Protein AF-A0A961UQV4-F1 (afdb_monomer)

Nearest PDB structures (foldseek):
  4ev1-assembly1_A  TM=2.836E-01  e=3.917E-05  Anabaena sp.

Solvent-accessible surface area (backbone atoms only — not comparable to full-atom values): 14596 Å² total; per-residue (Å²): 139,86,83,89,80,89,85,89,78,90,79,90,80,82,88,76,85,74,82,81,76,78,80,80,81,77,76,78,75,84,61,76,69,64,55,56,56,56,51,48,38,43,54,40,21,55,75,70,45,26,38,33,33,42,63,48,71,72,80,22,43,43,76,39,93,88,41,85,96,30,43,24,41,43,34,18,53,43,70,72,60,41,41,58,47,23,34,72,76,73,74,40,71,53,65,34,82,39,47,40,44,53,44,45,37,46,47,30,55,48,32,45,75,70,58,32,28,37,21,55,63,75,59,97,80,58,94,72,44,79,34,56,26,68,60,52,43,52,49,40,41,64,58,21,41,57,57,42,52,48,50,19,58,75,68,45,29,36,26,32,42,52,39,96,94,47,74,35,65,39,86,42,78,54,97,88,44,78,39,44,29,36,53,48,26,70,44,65,71,58,38,53,62,53,36,54,75,78,49,63,92,54,52,79,42,76,40,46,41,69,52,38,60,72,47,52,32,54,57,31,40,79,70,67,23,32,37,32,35,56,45,39,67,73,51,52,74,47,81,40,52,22,60,57,52,49,55,53,54,54,55,52,63,78,72,108

Radius of gyration: 28.11 Å; Cα contacts (8 Å, |Δi|>4): 398; chains: 1; bounding box: 69×38×114 Å

Secondary structure (DSSP, 8-state):
----------------PPPPPP----PPPPPHHHHHHHHHHHHHHHHHTEEEEESSTTTTEEE-SSSTT-EEEEEBS-HHHHHHHHHHHHSS--EEEEEHHHIIIIIHHHHHHTT-EEEES--SS-S--EE-HHHHHHHHHHHHHHHHHHHHHHHTEEEEEB-SSSBPEEEEEETTEEEEEEE-BSSHHHHHHHHHHHSTTPPEEEEEHHHIIIIIHHHHHHTTPEEEE-SSTTS--EEEEHHHHHHHHHHHHTT-

pLDDT: mean 81.88, std 20.31, range [26.98, 97.44]

Mean predicted aligned error: 10.72 Å

Sequence (256 aa):
MYRAKLQASDSSCSSRSKPKRAAEVNFPSPRIPELGQRDRFVKRAVKEGRVFTLADEQSACVPSQKSAGRTVQLFWSCPKEAKRWAKALTGEDGLQEISLLEFAGDILPGLRSGKGLAGTDWVSDPIEPEVEPADLLLRLKLEAVSVFLALVTERGEVFTAEGEEGPQLLPLVRRGVERLALYIFPVRSEAERLVKRVTPGKRIVADPIADFRSSTLPWLAERRHLVVLEPIPGAGVVELEAADVAARLARLEYAA

Foldseek 3Di:
DDDDDDDDDDDDDDDDDDDDDDPPPPDDDDDDVLVVQLLVQLLLCLVVQKKKAAPDQVLQWDADPVDHPAIEGEIESDLVLLQVVNCVRPVDSGMDIDGNLCCLQPVLVVCLVVVYFYHYSDDPPPPDDGHRSVVSSVSSQVSLLLVQLLLLVVVQKKKAWDDPVGGDWDWDADPNDTATETEIGSDPVLNVVVCCVRPNPTDMDIDGVVCCLPPVLVVCQVRQYWYWYRSRPNNHIDIHRSVVSNVSNVVSVVVD

Structure (mmCIF, N/CA/C/O backbone):
data_AF-A0A961UQV4-F1
#
_entry.id   AF-A0A961UQV4-F1
#
loop_
_atom_site.group_PDB
_atom_site.id
_atom_site.type_symbol
_atom_site.label_atom_id
_atom_site.label_alt_id
_atom_site.label_comp_id
_atom_site.label_asym_id
_atom_site.label_entity_id
_atom_site.label_seq_id
_atom_site.pdbx_PDB_ins_code
_atom_site.Cartn_x
_atom_site.Cartn_y
_atom_site.Cartn_z
_atom_site.occupancy
_atom_site.B_iso_or_equiv
_atom_site.auth_seq_id
_atom_site.auth_comp_id
_atom_site.auth_asym_id
_atom_site.auth_atom_id
_atom_site.pdbx_PDB_model_num
ATOM 1 N N . MET A 1 1 ? -39.042 16.166 -91.165 1.00 33.88 1 MET A N 1
ATOM 2 C CA . MET A 1 1 ? -39.148 14.689 -91.254 1.00 33.88 1 MET A CA 1
ATOM 3 C C . MET A 1 1 ? -38.284 14.138 -90.126 1.00 33.88 1 MET A C 1
ATOM 5 O O . MET A 1 1 ? -37.145 14.555 -90.076 1.00 33.88 1 MET A O 1
ATOM 9 N N . TYR A 1 2 ? -38.684 13.350 -89.132 1.00 29.86 2 TYR A N 1
ATOM 10 C CA . TYR A 1 2 ? -39.829 12.478 -88.876 1.00 29.86 2 TYR A CA 1
ATOM 11 C C . TYR A 1 2 ? -40.097 12.474 -87.350 1.00 29.86 2 TYR A C 1
ATOM 13 O O . TYR A 1 2 ? -39.263 12.908 -86.561 1.00 29.86 2 TYR A O 1
ATOM 21 N N . ARG A 1 3 ? -41.283 12.008 -86.957 1.00 26.98 3 ARG A N 1
ATOM 22 C CA . ARG A 1 3 ? -41.873 12.008 -85.607 1.00 26.98 3 ARG A CA 1
ATOM 23 C C . ARG A 1 3 ? -41.804 10.591 -84.995 1.00 26.98 3 ARG A C 1
ATOM 25 O O . ARG A 1 3 ? -41.844 9.640 -85.766 1.00 26.98 3 ARG A O 1
ATOM 32 N N . ALA A 1 4 ? -41.922 10.510 -83.656 1.00 31.38 4 ALA A N 1
ATOM 33 C CA . ALA A 1 4 ? -42.400 9.369 -82.828 1.00 31.38 4 ALA A CA 1
ATOM 34 C C . ALA A 1 4 ? -41.410 8.196 -82.575 1.00 31.38 4 ALA A C 1
ATOM 36 O O . ALA A 1 4 ? -40.614 7.891 -83.444 1.00 31.38 4 ALA A O 1
ATOM 37 N N . LYS A 1 5 ? -41.401 7.455 -81.449 1.00 32.72 5 LYS A N 1
ATOM 38 C CA . LYS A 1 5 ? -42.224 7.380 -80.216 1.00 32.72 5 LYS A CA 1
ATOM 39 C C . LYS A 1 5 ? -41.486 6.508 -79.162 1.00 32.72 5 LYS A C 1
ATOM 41 O O . LYS A 1 5 ? -40.834 5.543 -79.530 1.00 32.72 5 LYS A O 1
ATOM 46 N N . LEU A 1 6 ? -41.670 6.866 -77.886 1.00 29.78 6 LEU A N 1
ATOM 47 C CA . LEU A 1 6 ? -41.715 6.077 -76.632 1.00 29.78 6 LEU A CA 1
ATOM 48 C C . LEU A 1 6 ? -41.413 4.560 -76.637 1.00 29.78 6 LEU A C 1
ATOM 50 O O . LEU A 1 6 ? -42.137 3.805 -77.277 1.00 29.78 6 LEU A O 1
ATOM 54 N N . GLN A 1 7 ? -40.576 4.123 -75.682 1.00 31.97 7 GLN A N 1
ATOM 55 C CA . GLN A 1 7 ? -40.981 3.138 -74.663 1.00 31.97 7 GLN A CA 1
ATOM 56 C C . GLN A 1 7 ? -40.082 3.190 -73.415 1.00 31.97 7 GLN A C 1
ATOM 58 O O . GLN A 1 7 ? -38.878 3.408 -73.502 1.00 31.97 7 GLN A O 1
ATOM 63 N N . ALA A 1 8 ? -40.724 3.046 -72.257 1.00 29.27 8 ALA A N 1
ATOM 64 C CA . ALA A 1 8 ? -40.147 3.068 -70.923 1.00 29.27 8 ALA A CA 1
ATOM 65 C C . ALA A 1 8 ? -39.632 1.684 -70.508 1.00 29.27 8 ALA A C 1
ATOM 67 O O . ALA A 1 8 ? -40.231 0.671 -70.863 1.00 29.27 8 ALA A O 1
ATOM 68 N N . SER A 1 9 ? -38.606 1.664 -69.662 1.00 32.19 9 SER A N 1
ATOM 69 C CA . SER A 1 9 ? -38.401 0.594 -68.686 1.00 32.19 9 SER A CA 1
ATOM 70 C C . SER A 1 9 ? -37.552 1.123 -67.536 1.00 32.19 9 SER A C 1
ATOM 72 O O . SER A 1 9 ? -36.420 1.566 -67.732 1.00 32.19 9 SER A O 1
ATOM 74 N N . ASP A 1 10 ? -38.155 1.091 -66.354 1.00 28.50 10 ASP A N 1
ATOM 75 C CA . ASP A 1 10 ? -37.576 1.407 -65.059 1.00 28.50 10 ASP A CA 1
ATOM 76 C C . ASP A 1 10 ? -36.271 0.655 -64.793 1.00 28.50 10 ASP A C 1
ATOM 78 O O . ASP A 1 10 ? -36.167 -0.545 -65.040 1.00 28.50 10 ASP A O 1
ATOM 82 N N . SER A 1 11 ? -35.308 1.340 -64.179 1.00 33.09 11 SER A N 1
ATOM 83 C CA . SER A 1 11 ? -34.409 0.737 -63.193 1.00 33.09 11 SER A CA 1
ATOM 84 C C . SER A 1 11 ? -33.788 1.836 -62.342 1.00 33.09 11 SER A C 1
ATOM 86 O O . SER A 1 11 ? -32.858 2.541 -62.726 1.00 33.09 11 SER A O 1
ATOM 88 N N . SER A 1 12 ? -34.373 1.993 -61.160 1.00 31.98 12 SER A N 1
ATOM 89 C CA . SER A 1 12 ? -33.895 2.823 -60.068 1.00 31.98 12 SER A CA 1
ATOM 90 C C . SER A 1 12 ? -32.494 2.411 -59.614 1.00 31.98 12 SER A C 1
ATOM 92 O O . SER A 1 12 ? -32.279 1.251 -59.269 1.00 31.98 12 SER A O 1
ATOM 94 N N . CYS A 1 13 ? -31.581 3.370 -59.467 1.00 28.08 13 CYS A N 1
ATOM 95 C CA . CYS A 1 13 ? -30.476 3.238 -58.520 1.00 28.08 13 CYS A CA 1
ATOM 96 C C . CYS A 1 13 ? -30.115 4.619 -57.957 1.00 28.08 13 CYS A C 1
ATOM 98 O O . CYS A 1 13 ? -29.219 5.314 -58.425 1.00 28.08 13 CYS A O 1
ATOM 100 N N . SER A 1 14 ? -30.898 5.042 -56.961 1.00 34.03 14 SER A N 1
ATOM 101 C CA . SER A 1 14 ? -30.605 6.203 -56.122 1.00 34.03 14 SER A CA 1
ATOM 102 C C . SER A 1 14 ? -29.459 5.844 -55.176 1.00 34.03 14 SER A C 1
ATOM 104 O O . SER A 1 14 ? -29.608 5.015 -54.276 1.00 34.03 14 SER A O 1
ATOM 106 N N . SER A 1 15 ? -28.301 6.465 -55.384 1.00 34.06 15 SER A N 1
ATOM 107 C CA . SER A 1 15 ? -27.135 6.375 -54.510 1.00 34.06 15 SER A CA 1
ATOM 108 C C . SER A 1 15 ? -27.399 7.111 -53.190 1.00 34.06 15 SER A C 1
ATOM 110 O O . SER A 1 15 ? -27.089 8.294 -53.048 1.00 34.06 15 SER A O 1
ATOM 112 N N . ARG A 1 16 ? -27.971 6.413 -52.202 1.00 36.38 16 ARG A N 1
ATOM 113 C CA . ARG A 1 16 ? -27.929 6.834 -50.794 1.00 36.38 16 ARG A CA 1
ATOM 114 C C . ARG A 1 16 ? -26.650 6.307 -50.150 1.00 36.38 16 ARG A C 1
ATOM 116 O O . ARG A 1 16 ? -26.491 5.105 -49.942 1.00 36.38 16 ARG A O 1
ATOM 123 N N . SER A 1 17 ? -25.750 7.225 -49.823 1.00 36.28 17 SER A N 1
ATOM 124 C CA . SER A 1 17 ? -24.590 6.996 -48.968 1.00 36.28 17 SER A CA 1
ATOM 125 C C . SER A 1 17 ? -25.042 6.498 -47.589 1.00 36.28 17 SER A C 1
ATOM 127 O O . SER A 1 17 ? -25.758 7.182 -46.860 1.00 36.28 17 SER A O 1
ATOM 129 N N . LYS A 1 18 ? -24.633 5.280 -47.219 1.00 36.94 18 LYS A N 1
ATOM 130 C CA . LYS A 1 18 ? -24.743 4.787 -45.840 1.00 36.94 18 LYS A CA 1
ATOM 131 C C . LYS A 1 18 ? -23.556 5.319 -45.024 1.00 36.94 18 LYS A C 1
ATOM 133 O O . LYS A 1 18 ? -22.429 5.269 -45.523 1.00 36.94 18 LYS A O 1
ATOM 138 N N . PRO A 1 19 ? -23.759 5.785 -43.781 1.00 36.16 19 PRO A N 1
ATOM 139 C CA . PRO A 1 19 ? -22.653 6.137 -42.902 1.00 36.16 19 PRO A CA 1
ATOM 140 C C . PRO A 1 19 ? -21.868 4.870 -42.537 1.00 36.16 19 PRO A C 1
ATOM 142 O O . PRO A 1 19 ? -22.450 3.845 -42.173 1.00 36.16 19 PRO A O 1
ATOM 145 N N . LYS A 1 20 ? -20.536 4.932 -42.669 1.00 36.91 20 LYS A N 1
ATOM 146 C CA . LYS A 1 20 ? -19.613 3.875 -42.235 1.00 36.91 20 LYS A CA 1
ATOM 147 C C . LYS A 1 20 ? -19.830 3.626 -40.739 1.00 36.91 20 LYS A C 1
ATOM 149 O O . LYS A 1 20 ? -19.591 4.521 -39.933 1.00 36.91 20 LYS A O 1
ATOM 154 N N . ARG A 1 21 ? -20.282 2.419 -40.376 1.00 33.44 21 ARG A N 1
ATOM 155 C CA . ARG A 1 21 ? -20.231 1.924 -38.992 1.00 33.44 21 ARG A CA 1
ATOM 156 C C . ARG A 1 21 ? -18.788 2.058 -38.509 1.00 33.44 21 ARG A C 1
ATOM 158 O O . ARG A 1 21 ? -17.884 1.537 -39.161 1.00 33.44 21 ARG A O 1
ATOM 165 N N . ALA A 1 22 ? -18.594 2.774 -37.404 1.00 35.72 22 ALA A N 1
ATOM 166 C CA . ALA A 1 22 ? -17.344 2.748 -36.666 1.00 35.72 22 ALA A CA 1
ATOM 167 C C . ALA A 1 22 ? -17.015 1.282 -36.364 1.00 35.72 22 ALA A C 1
ATOM 169 O O . ALA A 1 22 ? -17.881 0.543 -35.893 1.00 35.72 22 ALA A O 1
ATOM 170 N N . ALA A 1 23 ? -15.80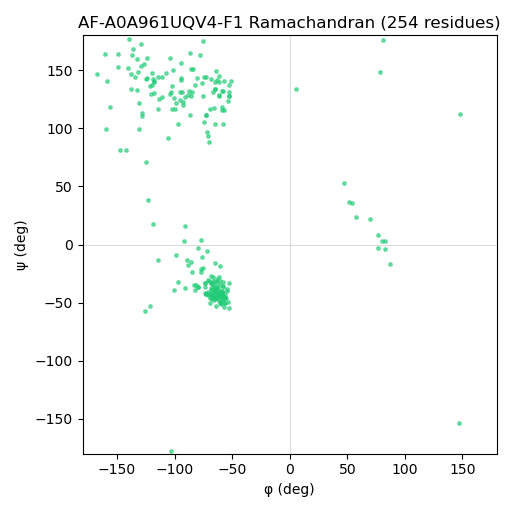4 0.857 -36.719 1.00 35.41 23 ALA A N 1
ATOM 171 C CA . ALA A 1 23 ? -15.314 -0.456 -36.352 1.00 35.41 23 ALA A CA 1
ATOM 172 C C . ALA A 1 23 ? -15.331 -0.538 -34.823 1.00 35.41 23 ALA A C 1
ATOM 174 O O . ALA A 1 23 ? -14.658 0.238 -34.146 1.00 35.41 23 ALA A O 1
ATOM 175 N N . GLU A 1 24 ? -16.161 -1.433 -34.301 1.00 32.66 24 GLU A N 1
ATOM 176 C CA . GLU A 1 24 ? -16.155 -1.841 -32.906 1.00 32.66 24 GLU A CA 1
ATOM 177 C C . GLU A 1 24 ? -14.754 -2.391 -32.622 1.00 32.66 24 GLU A C 1
ATOM 179 O O . GLU A 1 24 ? -14.379 -3.468 -33.090 1.00 32.66 24 GLU A O 1
ATOM 184 N N . VAL A 1 25 ? -13.931 -1.591 -31.942 1.00 35.50 25 VAL A N 1
ATOM 185 C CA . VAL A 1 25 ? -12.611 -2.014 -31.481 1.00 35.50 25 VAL A CA 1
ATOM 186 C C . VAL A 1 25 ? -12.862 -3.007 -30.356 1.00 35.50 25 VAL A C 1
ATOM 188 O O . VAL A 1 25 ? -13.103 -2.637 -29.210 1.00 35.50 25 VAL A O 1
ATOM 191 N N . ASN A 1 26 ? -12.896 -4.282 -30.722 1.00 31.69 26 ASN A N 1
ATOM 192 C CA . ASN A 1 26 ? -13.023 -5.382 -29.787 1.00 31.69 26 ASN A CA 1
ATOM 193 C C . ASN A 1 26 ? -11.695 -5.502 -29.029 1.00 31.69 26 ASN A C 1
ATOM 195 O O . ASN A 1 26 ? -10.729 -6.061 -29.548 1.00 31.69 26 ASN A O 1
ATOM 199 N N . PHE A 1 27 ? -11.615 -4.912 -27.836 1.00 39.97 27 PHE A N 1
ATOM 200 C CA . PHE A 1 27 ? -10.476 -5.116 -26.947 1.00 39.97 27 PHE A CA 1
ATOM 201 C C . PHE A 1 27 ? -10.528 -6.563 -26.440 1.00 39.97 27 PHE A C 1
ATOM 203 O O . PHE A 1 27 ? -11.492 -6.919 -25.756 1.00 39.97 27 PHE A O 1
ATOM 210 N N . PRO A 1 28 ? -9.541 -7.421 -26.756 1.00 42.44 28 PRO A N 1
ATOM 211 C CA . PRO A 1 28 ? -9.531 -8.770 -26.219 1.00 42.44 28 PRO A CA 1
ATOM 212 C C . PRO A 1 28 ? -9.435 -8.693 -24.693 1.00 42.44 28 PRO A C 1
ATOM 214 O O . PRO A 1 28 ? -8.568 -8.014 -24.141 1.00 42.44 28 PRO A O 1
ATOM 217 N N . SER A 1 29 ? -10.347 -9.378 -24.002 1.00 39.66 29 SER A N 1
ATOM 218 C CA . SER A 1 29 ? -10.261 -9.541 -22.552 1.00 39.66 29 SER A CA 1
ATOM 219 C C . SER A 1 29 ? -8.922 -10.201 -22.179 1.00 39.66 29 SER A C 1
ATOM 221 O O . SER A 1 29 ? -8.495 -11.116 -22.892 1.00 39.66 29 SER A O 1
ATOM 223 N N . PRO A 1 30 ? -8.258 -9.775 -21.086 1.00 42.22 30 PRO A N 1
ATOM 224 C CA . PRO A 1 30 ? -6.968 -10.334 -20.689 1.00 42.22 30 PRO A CA 1
ATOM 225 C C . PRO A 1 30 ? -7.082 -11.846 -20.472 1.00 42.22 30 PRO A C 1
ATOM 227 O O . PRO A 1 30 ? -8.012 -12.303 -19.801 1.00 42.22 30 PRO A O 1
ATOM 230 N N . ARG A 1 31 ? -6.154 -12.625 -21.037 1.00 42.78 31 ARG A N 1
ATOM 231 C CA . ARG A 1 31 ? -6.084 -14.068 -20.789 1.00 42.78 31 ARG A CA 1
ATOM 232 C C . ARG A 1 31 ? -5.425 -14.314 -19.413 1.00 42.78 31 ARG A C 1
ATOM 234 O O . ARG A 1 31 ? -4.897 -13.418 -18.757 1.00 42.78 31 ARG A O 1
ATOM 241 N N . ILE A 1 32 ? -5.609 -15.520 -18.890 1.00 46.62 32 ILE A N 1
ATOM 242 C CA . ILE A 1 32 ? -5.342 -15.905 -17.493 1.00 46.62 32 ILE A CA 1
ATOM 243 C C . ILE A 1 32 ? -3.832 -15.914 -17.108 1.00 46.62 32 ILE A C 1
ATOM 245 O O . ILE A 1 32 ? -3.524 -15.578 -15.960 1.00 46.62 32 ILE A O 1
ATOM 249 N N . PRO A 1 33 ? -2.867 -16.238 -17.998 1.00 48.78 33 PRO A N 1
ATOM 250 C CA . PRO A 1 33 ? -1.426 -16.167 -17.690 1.00 48.78 33 PRO A CA 1
ATOM 251 C C . PRO A 1 33 ? -0.883 -14.758 -17.374 1.00 48.78 33 PRO A C 1
ATOM 253 O O . PRO A 1 33 ? 0.009 -14.605 -16.535 1.00 48.78 33 PRO A O 1
ATOM 256 N N . GLU A 1 34 ? -1.438 -13.727 -18.007 1.00 49.19 34 GLU A N 1
ATOM 257 C CA . GLU A 1 34 ? -1.006 -12.326 -17.948 1.00 49.19 34 GLU A CA 1
ATOM 258 C C . GLU A 1 34 ? -1.306 -11.682 -16.581 1.00 49.19 34 GLU A C 1
ATOM 260 O O . GLU A 1 34 ? -0.555 -10.832 -16.092 1.00 49.19 34 GLU A O 1
ATOM 265 N N . LEU A 1 35 ? -2.374 -12.135 -15.913 1.00 49.78 35 LEU A N 1
ATOM 266 C CA . LEU A 1 35 ? -2.678 -11.783 -14.521 1.00 49.78 35 LEU A CA 1
ATOM 267 C C . LEU A 1 35 ? -1.657 -12.406 -13.553 1.00 49.78 35 LEU A C 1
ATOM 269 O O . LEU A 1 35 ? -1.209 -11.749 -12.615 1.00 49.78 35 LEU A O 1
ATOM 273 N N . GLY A 1 36 ? -1.204 -13.633 -13.835 1.00 56.06 36 GLY A N 1
ATOM 274 C CA . GLY A 1 36 ? -0.253 -14.362 -12.995 1.00 56.06 36 GLY A CA 1
ATOM 275 C C . GLY A 1 36 ? 1.147 -13.741 -12.935 1.00 56.06 36 GLY A C 1
ATOM 276 O O . GLY A 1 36 ? 1.779 -13.775 -11.881 1.00 56.06 36 GLY A O 1
ATOM 277 N N . GLN A 1 37 ? 1.654 -13.142 -14.021 1.00 59.16 37 GLN A N 1
ATOM 278 C CA . GLN A 1 37 ? 2.960 -12.459 -14.001 1.00 59.16 37 GLN A CA 1
ATOM 279 C C . GLN A 1 37 ? 2.905 -11.121 -13.255 1.00 59.16 37 GLN A C 1
ATOM 281 O O . GLN A 1 37 ? 3.787 -10.838 -12.446 1.00 59.16 37 GLN A O 1
ATOM 286 N N . ARG A 1 38 ? 1.844 -10.333 -13.466 1.00 64.62 38 ARG A N 1
ATOM 287 C CA . ARG A 1 38 ? 1.665 -9.023 -12.819 1.00 64.62 38 ARG A CA 1
ATOM 288 C C . ARG A 1 38 ? 1.456 -9.152 -11.310 1.00 64.62 38 ARG A C 1
ATOM 290 O O . ARG A 1 38 ? 2.022 -8.369 -10.549 1.00 64.62 38 ARG A O 1
ATOM 297 N N . ASP A 1 39 ? 0.723 -10.174 -10.873 1.00 79.38 39 ASP A N 1
ATOM 298 C CA . ASP A 1 39 ? 0.550 -10.465 -9.448 1.00 79.38 39 ASP A CA 1
ATOM 299 C C . ASP A 1 39 ? 1.864 -10.902 -8.785 1.00 79.38 39 ASP A C 1
ATOM 301 O O . ASP A 1 39 ? 2.104 -10.574 -7.623 1.00 79.38 39 ASP A O 1
ATOM 305 N N . ARG A 1 40 ? 2.753 -11.602 -9.508 1.00 87.06 40 ARG A N 1
ATOM 306 C CA . ARG A 1 40 ? 4.069 -12.000 -8.976 1.00 87.06 40 ARG A CA 1
ATOM 307 C C . ARG A 1 40 ? 4.966 -10.801 -8.701 1.00 87.06 40 ARG A C 1
ATOM 309 O O . ARG A 1 40 ? 5.556 -10.761 -7.621 1.00 87.06 40 ARG A O 1
ATOM 316 N N . PHE A 1 41 ? 5.037 -9.846 -9.631 1.00 91.69 41 PHE A N 1
ATOM 317 C CA . PHE A 1 41 ? 5.829 -8.631 -9.443 1.00 91.69 41 PHE A CA 1
ATOM 318 C C . PHE A 1 41 ? 5.386 -7.893 -8.177 1.00 91.69 41 PHE A C 1
ATOM 320 O O . PHE A 1 41 ? 6.200 -7.652 -7.292 1.00 91.69 41 PHE A O 1
ATOM 327 N N . VAL A 1 42 ? 4.083 -7.603 -8.060 1.00 93.88 42 VAL A N 1
ATOM 328 C CA . VAL A 1 42 ? 3.507 -6.857 -6.928 1.00 93.88 42 VAL A CA 1
ATOM 329 C C . VAL A 1 42 ? 3.756 -7.578 -5.604 1.00 93.88 42 VAL A C 1
ATOM 331 O O . VAL A 1 42 ? 4.308 -6.982 -4.681 1.00 93.88 42 VAL A O 1
ATOM 334 N N . LYS A 1 43 ? 3.426 -8.874 -5.524 1.00 93.50 43 LYS A N 1
ATOM 335 C CA . LYS A 1 43 ? 3.619 -9.676 -4.306 1.00 93.50 43 LYS A CA 1
ATOM 336 C C . LYS A 1 43 ? 5.075 -9.720 -3.870 1.00 93.50 43 LYS A C 1
ATOM 338 O O . LYS A 1 43 ? 5.367 -9.586 -2.685 1.00 93.50 43 LYS A O 1
ATOM 343 N N . ARG A 1 44 ? 6.000 -9.915 -4.814 1.00 94.56 44 ARG A N 1
ATOM 344 C CA . ARG A 1 44 ? 7.428 -9.996 -4.498 1.00 94.56 44 ARG A CA 1
ATOM 345 C C . ARG A 1 44 ? 8.002 -8.629 -4.135 1.00 94.56 44 ARG A C 1
ATOM 347 O O . ARG A 1 44 ? 8.713 -8.557 -3.143 1.00 94.56 44 ARG A O 1
ATOM 354 N N . ALA A 1 45 ? 7.654 -7.569 -4.863 1.00 96.19 45 ALA A N 1
ATOM 355 C CA . ALA A 1 45 ? 8.093 -6.208 -4.556 1.00 96.19 45 ALA A CA 1
ATOM 356 C C . ALA A 1 45 ? 7.652 -5.773 -3.151 1.00 96.19 45 ALA A C 1
ATOM 358 O O . ALA A 1 45 ? 8.448 -5.216 -2.400 1.00 96.19 45 ALA A O 1
ATOM 359 N N . VAL A 1 46 ? 6.409 -6.090 -2.769 1.00 96.75 46 VAL A N 1
ATOM 360 C CA . VAL A 1 46 ? 5.884 -5.828 -1.422 1.00 96.75 46 VAL A CA 1
ATOM 361 C C . VAL A 1 46 ? 6.572 -6.693 -0.369 1.00 96.75 46 VAL A C 1
ATOM 363 O O . VAL A 1 46 ? 7.007 -6.169 0.651 1.00 96.75 46 VAL A O 1
ATOM 366 N N . LYS A 1 47 ? 6.714 -8.000 -0.615 1.00 94.56 47 LYS A N 1
ATOM 367 C CA . LYS A 1 47 ? 7.352 -8.927 0.330 1.00 94.56 47 LYS A CA 1
ATOM 368 C C . LYS A 1 47 ? 8.824 -8.592 0.593 1.00 94.56 47 LYS A C 1
ATOM 370 O O . LYS A 1 47 ? 9.277 -8.706 1.724 1.00 94.56 47 LYS A O 1
ATOM 375 N N . GLU A 1 48 ? 9.571 -8.244 -0.450 1.00 95.00 48 GLU A N 1
ATOM 376 C CA . GLU A 1 48 ? 11.010 -7.957 -0.378 1.00 95.00 48 GLU A CA 1
ATOM 377 C C . GLU A 1 48 ? 11.301 -6.479 -0.073 1.00 95.00 48 GLU A C 1
ATOM 379 O O . GLU A 1 48 ? 12.438 -6.135 0.232 1.00 95.00 48 GLU A O 1
ATOM 384 N N . GLY A 1 49 ? 10.302 -5.597 -0.182 1.00 96.00 49 GLY A N 1
ATOM 385 C CA . GLY A 1 49 ? 10.449 -4.163 0.070 1.00 96.00 49 GLY A CA 1
ATOM 386 C C . GLY A 1 49 ? 11.289 -3.413 -0.971 1.00 96.00 49 GLY A C 1
ATOM 387 O O . GLY A 1 49 ? 11.805 -2.338 -0.663 1.00 96.00 49 GLY A O 1
ATOM 388 N N . ARG A 1 50 ? 11.440 -3.949 -2.191 1.00 97.06 50 ARG A N 1
ATOM 389 C CA . ARG A 1 50 ? 12.320 -3.392 -3.237 1.00 97.06 50 ARG A CA 1
ATOM 390 C C . ARG A 1 50 ? 11.989 -3.871 -4.648 1.00 97.06 50 ARG A C 1
ATOM 392 O O . ARG A 1 50 ? 11.336 -4.899 -4.833 1.00 97.06 50 ARG A O 1
ATOM 399 N N . VAL A 1 51 ? 12.524 -3.155 -5.632 1.00 96.62 51 VAL A N 1
ATOM 400 C CA . VAL A 1 51 ? 12.558 -3.525 -7.055 1.00 96.62 51 VAL A CA 1
ATOM 401 C C . VAL A 1 51 ? 13.942 -3.231 -7.642 1.00 96.62 51 VAL A C 1
ATOM 403 O O . VAL A 1 51 ? 14.758 -2.555 -7.021 1.00 96.62 51 VAL A O 1
ATOM 406 N N . PHE A 1 52 ? 14.211 -3.734 -8.843 1.00 95.25 52 PHE A N 1
ATOM 407 C CA . PHE A 1 52 ? 15.462 -3.514 -9.566 1.00 95.25 52 PHE A CA 1
ATOM 408 C C . PHE A 1 52 ? 15.195 -2.808 -10.892 1.00 95.25 52 PHE A C 1
ATOM 410 O O . PHE A 1 52 ? 14.226 -3.135 -11.575 1.00 95.25 52 PHE A O 1
ATOM 417 N N . THR A 1 53 ? 16.081 -1.896 -11.275 1.00 93.94 53 THR A N 1
ATOM 418 C CA . THR A 1 53 ? 16.147 -1.277 -12.607 1.00 93.94 53 THR A CA 1
ATOM 419 C C . THR A 1 53 ? 17.577 -1.369 -13.143 1.00 93.94 53 THR A C 1
ATOM 421 O O . THR A 1 53 ? 18.495 -1.788 -12.432 1.00 93.94 53 THR A O 1
ATOM 424 N N . LEU A 1 54 ? 17.778 -0.987 -14.401 1.00 88.94 54 LEU A N 1
ATOM 425 C CA . LEU A 1 54 ? 19.113 -0.771 -14.955 1.00 88.94 54 LEU A CA 1
ATOM 426 C C . LEU A 1 54 ? 19.696 0.539 -14.419 1.00 88.94 54 LEU A C 1
ATOM 428 O O . LEU A 1 54 ? 18.957 1.501 -14.224 1.00 88.94 54 LEU A O 1
ATOM 432 N N . ALA A 1 55 ? 21.008 0.558 -14.176 1.00 83.62 55 ALA A N 1
ATOM 433 C CA . ALA A 1 55 ? 21.694 1.715 -13.592 1.00 83.62 55 ALA A CA 1
ATOM 434 C C . ALA A 1 55 ? 21.751 2.939 -14.528 1.00 83.62 55 ALA A C 1
ATOM 436 O O . ALA A 1 55 ? 21.831 4.068 -14.055 1.00 83.62 55 ALA A O 1
ATOM 437 N N . ASP A 1 56 ? 21.714 2.718 -15.843 1.00 81.25 56 ASP A N 1
ATOM 438 C CA . ASP A 1 56 ? 21.590 3.784 -16.837 1.00 81.25 56 ASP A CA 1
ATOM 439 C C . ASP A 1 56 ? 20.113 4.009 -17.195 1.00 81.25 56 ASP A C 1
ATOM 441 O O . ASP A 1 56 ? 19.438 3.105 -17.696 1.00 81.25 56 ASP A O 1
ATOM 445 N N . GLU A 1 57 ? 19.622 5.228 -16.966 1.00 72.50 57 GLU A N 1
ATOM 446 C CA . GLU A 1 57 ? 18.232 5.619 -17.215 1.00 72.50 57 GLU A CA 1
ATOM 447 C C . GLU A 1 57 ? 17.827 5.483 -18.689 1.00 72.50 57 GLU A C 1
ATOM 449 O O . GLU A 1 57 ? 16.680 5.127 -18.977 1.00 72.50 57 GLU A O 1
ATOM 454 N N . GLN A 1 58 ? 18.748 5.736 -19.630 1.00 72.75 58 GLN A N 1
ATOM 455 C CA . GLN A 1 58 ? 18.451 5.609 -21.062 1.00 72.75 58 GLN A CA 1
ATOM 456 C C . GLN A 1 58 ? 18.239 4.146 -21.441 1.00 72.75 58 GLN A C 1
ATOM 458 O O . GLN A 1 58 ? 17.256 3.807 -22.099 1.00 72.75 58 GLN A O 1
ATOM 463 N N . SER A 1 59 ? 19.124 3.276 -20.959 1.00 72.00 59 SER A N 1
ATOM 464 C CA . SER A 1 59 ? 19.023 1.830 -21.135 1.00 72.00 59 SER A CA 1
ATOM 465 C C . SER A 1 59 ? 17.833 1.212 -20.399 1.00 72.00 59 SER A C 1
ATOM 467 O O . SER A 1 59 ? 17.299 0.191 -20.833 1.00 72.00 59 SER A O 1
ATOM 469 N N . ALA A 1 60 ? 17.388 1.826 -19.299 1.00 81.12 60 ALA A N 1
ATOM 470 C CA . ALA A 1 60 ? 16.218 1.397 -18.536 1.00 81.12 60 ALA A CA 1
ATOM 471 C C . ALA A 1 60 ? 14.883 1.664 -19.252 1.00 81.12 60 ALA A C 1
ATOM 473 O O . ALA A 1 60 ? 13.841 1.260 -18.737 1.00 81.12 60 ALA A O 1
ATOM 474 N N . CYS A 1 61 ? 14.885 2.336 -20.408 1.00 87.69 61 CYS A N 1
ATOM 475 C CA . CYS A 1 61 ? 13.676 2.731 -21.119 1.00 87.69 61 CYS A CA 1
ATOM 476 C C . CYS A 1 61 ? 13.571 2.084 -22.505 1.00 87.69 61 CYS A C 1
ATOM 478 O O . CYS A 1 61 ? 14.531 2.035 -23.268 1.00 87.69 61 CYS A O 1
ATOM 480 N N . VAL A 1 62 ? 12.360 1.668 -22.879 1.00 87.56 62 VAL A N 1
ATOM 481 C CA . VAL A 1 62 ? 12.035 1.210 -24.241 1.00 87.56 62 VAL A CA 1
ATOM 482 C C . VAL A 1 62 ? 10.797 1.933 -24.780 1.00 87.56 62 VAL A C 1
ATOM 484 O O . VAL A 1 62 ? 9.956 2.379 -23.994 1.00 87.56 62 VAL A O 1
ATOM 487 N N . PRO A 1 63 ? 10.638 2.085 -26.107 1.00 88.88 63 PRO A N 1
ATOM 488 C CA . PRO A 1 63 ? 9.396 2.593 -26.679 1.00 88.88 63 PRO A CA 1
ATOM 489 C C . PRO A 1 63 ? 8.215 1.676 -26.344 1.00 88.88 63 PRO A C 1
ATOM 491 O O . PRO A 1 63 ? 8.339 0.453 -26.403 1.00 88.88 63 PRO A O 1
ATOM 494 N N . SER A 1 64 ? 7.062 2.265 -26.034 1.00 88.00 64 SER A N 1
ATOM 495 C CA . SER A 1 64 ? 5.820 1.511 -25.853 1.00 88.00 64 SER A CA 1
ATOM 496 C C . SER A 1 64 ? 5.394 0.848 -27.163 1.00 88.00 64 SER A C 1
ATOM 498 O O . SER A 1 64 ? 5.347 1.484 -28.218 1.00 88.00 64 SER A O 1
ATOM 500 N N . GLN A 1 65 ? 5.032 -0.427 -27.080 1.00 84.38 65 GLN A N 1
ATOM 501 C CA . GLN A 1 65 ? 4.470 -1.212 -28.175 1.00 84.38 65 GLN A CA 1
ATOM 502 C C . GLN A 1 65 ? 2.989 -0.877 -28.409 1.00 84.38 65 GLN A C 1
ATOM 504 O O . GLN A 1 65 ? 2.475 -1.068 -29.509 1.00 84.38 65 GLN A O 1
ATOM 509 N N . LYS A 1 66 ? 2.298 -0.354 -27.385 1.00 83.75 66 LYS A N 1
ATOM 510 C CA . LYS A 1 66 ? 0.852 -0.065 -27.415 1.00 83.75 66 LYS A CA 1
ATOM 511 C C . LYS A 1 66 ? 0.516 1.383 -27.731 1.00 83.75 66 LYS A C 1
ATOM 513 O O . LYS A 1 66 ? -0.553 1.675 -28.260 1.00 83.75 66 LYS A O 1
ATOM 518 N N . SER A 1 67 ? 1.379 2.303 -27.316 1.00 84.06 67 SER A N 1
ATOM 519 C CA . SER A 1 67 ? 1.114 3.738 -27.326 1.00 84.06 67 SER A CA 1
ATOM 520 C C . SER A 1 67 ? 2.274 4.476 -27.972 1.00 84.06 67 SER A C 1
ATOM 522 O O . SER A 1 67 ? 3.286 4.759 -27.332 1.00 84.06 67 SER A O 1
ATOM 524 N N . ALA A 1 68 ? 2.105 4.833 -29.245 1.00 85.31 68 ALA A N 1
ATOM 525 C CA . ALA A 1 68 ? 3.094 5.616 -29.973 1.00 85.31 68 ALA A CA 1
ATOM 526 C C . ALA A 1 68 ? 3.452 6.905 -29.207 1.00 85.31 68 ALA A C 1
ATOM 528 O O . ALA A 1 68 ? 2.574 7.641 -28.754 1.00 85.31 68 ALA A O 1
ATOM 529 N N . GLY A 1 69 ? 4.752 7.169 -29.062 1.00 85.50 69 GLY A N 1
ATOM 530 C CA . GLY A 1 69 ? 5.269 8.353 -28.371 1.00 85.50 69 GLY A CA 1
ATOM 531 C C . GLY A 1 69 ? 5.344 8.247 -26.843 1.00 85.50 69 GLY A C 1
ATOM 532 O O . GLY A 1 69 ? 5.738 9.223 -26.209 1.00 85.50 69 GLY A O 1
ATOM 533 N N . ARG A 1 70 ? 5.001 7.099 -26.241 1.00 90.88 70 ARG A N 1
ATOM 534 C CA . ARG A 1 70 ? 5.247 6.831 -24.813 1.00 90.88 70 ARG A CA 1
ATOM 535 C C . ARG A 1 70 ? 6.469 5.941 -24.620 1.00 90.88 70 ARG A C 1
ATOM 537 O O . ARG A 1 70 ? 6.776 5.095 -25.460 1.00 90.88 70 ARG A O 1
ATOM 544 N N . THR A 1 71 ? 7.131 6.118 -23.484 1.00 91.62 71 THR A N 1
ATOM 545 C CA . THR A 1 71 ? 8.259 5.298 -23.037 1.00 91.62 71 THR A CA 1
ATOM 546 C C . THR A 1 71 ? 7.840 4.403 -21.877 1.00 91.62 71 THR A C 1
ATOM 548 O O . THR A 1 71 ? 6.975 4.756 -21.072 1.00 91.62 71 THR A O 1
ATOM 551 N N . VAL A 1 72 ? 8.451 3.227 -21.808 1.00 92.12 72 VAL A N 1
ATOM 552 C CA . VAL A 1 72 ? 8.260 2.228 -20.761 1.00 92.12 72 VAL A CA 1
ATOM 553 C C . VAL A 1 72 ? 9.571 2.114 -20.001 1.00 92.12 72 VAL A C 1
ATOM 555 O O . VAL A 1 72 ? 10.572 1.710 -20.588 1.00 92.12 72 VAL A O 1
ATOM 558 N N . GLN A 1 73 ? 9.569 2.455 -18.715 1.00 93.19 73 GLN A N 1
ATOM 559 C CA . GLN A 1 73 ? 10.717 2.222 -17.842 1.00 93.19 73 GLN A CA 1
ATOM 560 C C . GLN A 1 73 ? 10.629 0.817 -17.243 1.00 93.19 73 GLN A C 1
ATOM 562 O O . GLN A 1 73 ? 9.565 0.405 -16.774 1.00 93.19 73 GLN A O 1
ATOM 567 N N . LEU A 1 74 ? 11.727 0.070 -17.293 1.00 92.25 74 LEU A N 1
ATOM 568 C CA . LEU A 1 74 ? 11.771 -1.352 -16.976 1.00 92.25 74 LEU A CA 1
ATOM 569 C C . LEU A 1 74 ? 12.141 -1.603 -15.512 1.00 92.25 74 LEU A C 1
ATOM 571 O O . LEU A 1 74 ? 13.140 -1.093 -15.012 1.00 92.25 74 LEU A O 1
ATOM 575 N N . PHE A 1 75 ? 11.357 -2.451 -14.850 1.00 93.50 75 PHE A N 1
ATOM 576 C CA . PHE A 1 75 ? 11.557 -2.845 -13.462 1.00 93.50 75 PHE A CA 1
ATOM 577 C C . PHE A 1 75 ? 11.406 -4.353 -13.297 1.00 93.50 75 PHE A C 1
ATOM 579 O O . PHE A 1 75 ? 10.520 -4.977 -13.882 1.00 93.50 75 PHE A O 1
ATOM 586 N N . TRP A 1 76 ? 12.209 -4.934 -12.414 1.00 93.38 76 TRP A N 1
ATOM 587 C CA . TRP A 1 76 ? 12.163 -6.352 -12.077 1.00 93.38 76 TRP A CA 1
ATOM 588 C C . TRP A 1 76 ? 11.996 -6.550 -10.576 1.00 93.38 76 TRP A C 1
ATOM 590 O O . TRP A 1 76 ? 12.577 -5.841 -9.759 1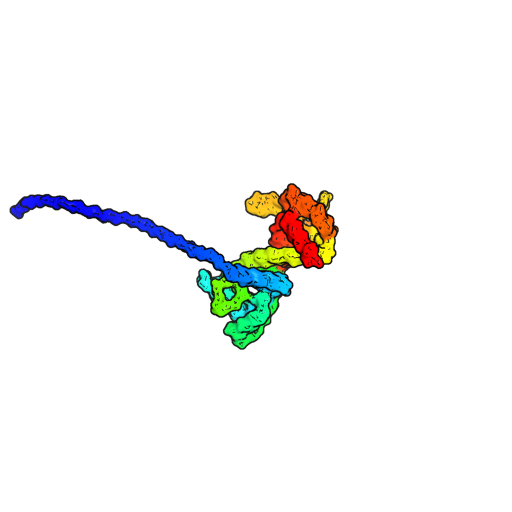.00 93.38 76 TRP A O 1
ATOM 600 N N . SER A 1 77 ? 11.223 -7.563 -10.211 1.00 93.00 77 SER A N 1
ATOM 601 C CA . SER A 1 77 ? 11.052 -8.022 -8.835 1.00 93.00 77 SER A CA 1
ATOM 602 C C . SER A 1 77 ? 12.100 -9.069 -8.437 1.00 93.00 77 SER A C 1
ATOM 604 O O . SER A 1 77 ? 12.296 -9.335 -7.252 1.00 93.00 77 SER A O 1
ATOM 606 N N . CYS A 1 78 ? 12.772 -9.697 -9.414 1.00 90.75 78 CYS A N 1
ATOM 607 C CA . CYS A 1 78 ? 13.788 -10.725 -9.195 1.00 90.75 78 CYS A CA 1
ATOM 608 C C . CYS A 1 78 ? 15.182 -10.254 -9.637 1.00 90.75 78 CYS A C 1
ATOM 610 O O . CYS A 1 78 ? 15.374 -9.973 -10.822 1.00 90.75 78 CYS A O 1
ATOM 612 N N . PRO A 1 79 ? 16.205 -10.291 -8.761 1.00 90.62 79 PRO A N 1
ATOM 613 C CA . PRO A 1 79 ? 17.550 -9.852 -9.128 1.00 90.62 79 PRO A CA 1
ATOM 614 C C . PRO A 1 79 ? 18.207 -10.758 -10.178 1.00 90.62 79 PRO A C 1
ATOM 616 O O . PRO A 1 79 ? 18.996 -10.292 -10.992 1.00 90.62 79 PRO A O 1
ATOM 619 N N . LYS A 1 80 ? 17.894 -12.063 -10.193 1.00 88.62 80 LYS A N 1
ATOM 620 C CA . LYS A 1 80 ? 18.451 -12.996 -11.190 1.00 88.62 80 LYS A CA 1
ATOM 621 C C . LYS A 1 80 ? 17.949 -12.681 -12.599 1.00 88.62 80 LYS A C 1
ATOM 623 O O . LYS A 1 80 ? 18.728 -12.724 -13.547 1.00 88.62 80 LYS A O 1
ATOM 628 N N . GLU A 1 81 ? 16.663 -12.364 -12.727 1.00 86.56 81 GLU A N 1
ATOM 629 C CA . GLU A 1 81 ? 16.063 -11.968 -14.004 1.00 86.56 81 GLU A CA 1
ATOM 630 C C . GLU A 1 81 ? 16.556 -10.583 -14.420 1.00 86.56 81 GLU A C 1
ATOM 632 O O . GLU A 1 81 ? 16.991 -10.428 -15.558 1.00 86.56 81 GLU A O 1
ATOM 637 N N . ALA A 1 82 ? 16.610 -9.633 -13.481 1.00 88.25 82 ALA A N 1
ATOM 638 C CA . ALA A 1 82 ? 17.166 -8.305 -13.711 1.00 88.25 82 ALA A CA 1
ATOM 639 C C . ALA A 1 82 ? 18.593 -8.375 -14.282 1.00 88.25 82 ALA A C 1
ATOM 641 O O . ALA A 1 82 ? 18.865 -7.780 -15.317 1.00 88.25 82 ALA A O 1
ATOM 642 N N . LYS A 1 83 ? 19.493 -9.170 -13.676 1.00 88.38 83 LYS A N 1
ATOM 643 C CA . LYS A 1 83 ? 20.888 -9.315 -14.145 1.00 88.38 83 LYS A CA 1
ATOM 644 C C . LYS A 1 83 ? 20.969 -9.899 -15.549 1.00 88.38 83 LYS A C 1
ATOM 646 O O . LYS A 1 83 ? 21.738 -9.426 -16.379 1.00 88.38 83 LYS A O 1
ATOM 651 N N . ARG A 1 84 ? 20.161 -10.928 -15.824 1.00 85.69 84 ARG A N 1
ATOM 652 C CA . ARG A 1 84 ? 20.093 -11.544 -17.155 1.00 85.69 84 ARG A CA 1
ATOM 653 C C . ARG A 1 84 ? 19.702 -10.514 -18.216 1.00 85.69 84 ARG A C 1
ATOM 655 O O . ARG A 1 84 ? 20.254 -10.547 -19.313 1.00 85.69 84 ARG A O 1
ATOM 662 N N . TRP A 1 85 ? 18.762 -9.633 -17.887 1.00 83.88 85 TRP A N 1
ATOM 663 C CA . TRP A 1 85 ? 18.260 -8.609 -18.796 1.00 83.88 85 TRP A CA 1
ATOM 664 C C . TRP A 1 85 ? 19.166 -7.391 -18.919 1.00 83.88 85 TRP A C 1
ATOM 666 O O . TRP A 1 85 ? 19.338 -6.915 -20.035 1.00 83.88 85 TRP A O 1
ATOM 676 N N . ALA A 1 86 ? 19.813 -6.959 -17.836 1.00 83.62 86 ALA A N 1
ATOM 677 C CA . ALA A 1 86 ? 20.852 -5.932 -17.875 1.00 83.62 86 ALA A CA 1
ATOM 678 C C . ALA A 1 86 ? 21.924 -6.296 -18.902 1.00 83.62 86 ALA A C 1
ATOM 680 O O . ALA A 1 86 ? 22.098 -5.591 -19.893 1.00 83.62 86 ALA A O 1
ATOM 681 N N . LYS A 1 87 ? 22.499 -7.496 -18.770 1.00 82.56 87 LYS A N 1
ATOM 682 C CA . LYS A 1 87 ? 23.514 -7.990 -19.700 1.00 82.56 87 LYS A CA 1
ATOM 683 C C . LYS A 1 87 ? 23.028 -8.054 -21.147 1.00 82.56 87 LYS A C 1
ATOM 685 O O . LYS A 1 87 ? 23.804 -7.807 -22.064 1.00 82.56 87 LYS A O 1
ATOM 690 N N . ALA A 1 88 ? 21.763 -8.411 -21.362 1.00 81.19 88 ALA A N 1
ATOM 691 C CA . ALA A 1 88 ? 21.186 -8.511 -22.699 1.00 81.19 88 ALA A CA 1
ATOM 692 C C . ALA A 1 88 ? 20.918 -7.141 -23.347 1.00 81.19 88 ALA A C 1
ATOM 694 O O . ALA A 1 88 ? 21.022 -7.030 -24.565 1.00 81.19 88 ALA A O 1
ATOM 695 N N . LEU A 1 89 ? 20.560 -6.126 -22.556 1.00 77.81 89 LEU A N 1
ATOM 696 C CA . LEU A 1 89 ? 20.179 -4.798 -23.045 1.00 77.81 89 LEU A CA 1
ATOM 697 C C . LEU A 1 89 ? 21.371 -3.841 -23.151 1.00 77.81 89 LEU A C 1
ATOM 699 O O . LEU A 1 89 ? 21.428 -3.060 -24.094 1.00 77.81 89 LEU A O 1
ATOM 703 N N . THR A 1 90 ? 22.320 -3.912 -22.215 1.00 79.06 90 THR A N 1
ATOM 704 C CA . THR A 1 90 ? 23.435 -2.952 -22.114 1.00 79.06 90 THR A CA 1
ATOM 705 C C . THR A 1 90 ? 24.802 -3.575 -22.377 1.00 79.06 90 THR A C 1
ATOM 707 O O . THR A 1 90 ? 25.779 -2.856 -22.555 1.00 79.06 90 THR A O 1
ATOM 710 N N . GLY A 1 91 ? 24.900 -4.910 -22.396 1.00 77.81 91 GLY A N 1
ATOM 711 C CA . GLY A 1 91 ? 26.182 -5.619 -22.403 1.00 77.81 91 GLY A CA 1
ATOM 712 C C . GLY A 1 91 ? 26.878 -5.664 -21.035 1.00 77.81 91 GLY A C 1
ATOM 713 O O . GLY A 1 91 ? 27.902 -6.335 -20.906 1.00 77.81 91 GLY A O 1
ATOM 714 N N . GLU A 1 92 ? 26.309 -5.020 -20.011 1.00 75.31 92 GLU A N 1
ATOM 715 C CA . GLU A 1 92 ? 26.859 -4.903 -18.658 1.00 75.31 92 GLU A CA 1
ATOM 716 C C . GLU A 1 92 ? 25.880 -5.423 -17.591 1.00 75.31 92 GLU A C 1
ATOM 718 O O . GLU A 1 92 ? 24.673 -5.499 -17.803 1.00 75.31 92 GLU A O 1
ATOM 723 N N . ASP A 1 93 ? 26.386 -5.743 -16.396 1.00 72.81 93 ASP A N 1
ATOM 724 C CA . ASP A 1 93 ? 25.573 -6.255 -15.278 1.00 72.81 93 ASP A CA 1
ATOM 725 C C . ASP A 1 93 ? 25.043 -5.135 -14.349 1.00 72.81 93 ASP A C 1
ATOM 727 O O . ASP A 1 93 ? 24.636 -5.400 -13.213 1.00 72.81 93 ASP A O 1
ATOM 731 N N . GLY A 1 94 ? 25.076 -3.877 -14.803 1.00 81.44 94 GLY A N 1
ATOM 732 C CA . GLY A 1 94 ? 24.731 -2.695 -14.010 1.00 81.44 94 GLY A CA 1
ATOM 733 C C . GLY A 1 94 ? 23.260 -2.663 -13.591 1.00 81.44 94 GLY A C 1
ATOM 734 O O . GLY A 1 94 ? 22.385 -2.313 -14.383 1.00 81.44 94 GLY A O 1
ATOM 735 N N . LEU A 1 95 ? 22.995 -2.985 -12.323 1.00 89.62 95 LEU A N 1
ATOM 736 C CA . LEU A 1 95 ? 21.677 -2.887 -11.701 1.00 89.62 95 LEU A CA 1
ATOM 737 C C . LEU A 1 95 ? 21.658 -1.841 -10.598 1.00 89.62 95 LEU A C 1
ATOM 739 O O . LEU A 1 95 ? 22.595 -1.737 -9.808 1.00 89.62 95 LEU A O 1
ATOM 743 N N . GLN A 1 96 ? 20.524 -1.164 -10.491 1.00 92.12 96 GLN A N 1
ATOM 744 C CA . GLN A 1 96 ? 20.176 -0.330 -9.357 1.00 92.12 96 GLN A CA 1
ATOM 745 C C . GLN A 1 96 ? 19.034 -0.990 -8.580 1.00 92.12 96 GLN A C 1
ATOM 747 O O . GLN A 1 96 ? 17.997 -1.346 -9.144 1.00 92.12 96 GLN A O 1
ATOM 752 N N . GLU A 1 97 ? 19.240 -1.168 -7.277 1.00 95.19 97 GLU A N 1
ATOM 753 C CA . GLU A 1 97 ? 18.190 -1.549 -6.333 1.00 95.19 97 GLU A CA 1
ATOM 754 C C . GLU A 1 97 ? 17.460 -0.285 -5.871 1.00 95.19 97 GLU A C 1
ATOM 756 O O . GLU A 1 97 ? 18.097 0.694 -5.488 1.00 95.19 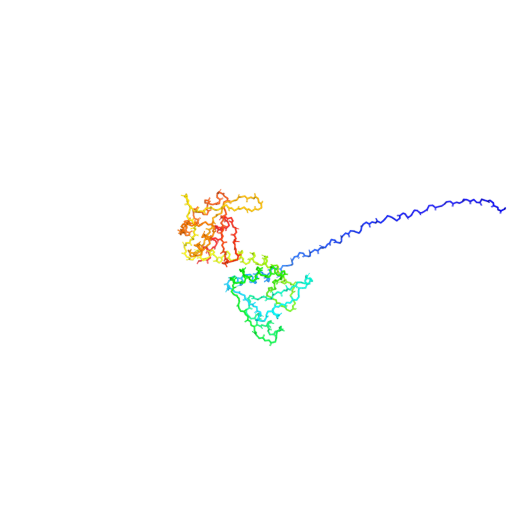97 GLU A O 1
ATOM 761 N N . ILE A 1 98 ? 16.131 -0.311 -5.919 1.00 96.50 98 ILE A N 1
ATOM 762 C CA . ILE A 1 98 ? 15.258 0.794 -5.523 1.00 96.50 98 ILE A CA 1
ATOM 763 C C . ILE A 1 98 ? 14.362 0.295 -4.394 1.00 96.50 98 ILE A C 1
ATOM 765 O O . ILE A 1 98 ? 13.706 -0.745 -4.518 1.00 96.50 98 ILE A O 1
ATOM 769 N N . SER A 1 99 ? 14.304 1.049 -3.298 1.00 97.44 99 SER A N 1
ATOM 770 C CA . SER A 1 99 ? 13.396 0.731 -2.194 1.00 97.44 99 SER A CA 1
ATOM 771 C C . SER A 1 99 ? 11.931 0.834 -2.634 1.00 97.44 99 SER A C 1
ATOM 773 O O . SER A 1 99 ? 11.569 1.666 -3.464 1.00 97.44 99 SER A O 1
ATOM 775 N N . LEU A 1 100 ? 11.043 0.028 -2.048 1.00 97.00 100 LEU A N 1
ATOM 776 C CA . LEU A 1 100 ? 9.612 0.117 -2.355 1.00 97.00 100 LEU A CA 1
ATOM 777 C C . LEU A 1 100 ? 9.031 1.500 -2.019 1.00 97.00 100 LEU A C 1
ATOM 779 O O . LEU A 1 100 ? 8.106 1.946 -2.695 1.00 97.00 100 LEU A O 1
ATOM 783 N N . LEU A 1 101 ? 9.576 2.171 -0.999 1.00 95.31 101 LEU A N 1
ATOM 784 C CA . LEU A 1 101 ? 9.151 3.505 -0.576 1.00 95.31 101 LEU A CA 1
ATOM 785 C C . LEU A 1 101 ? 9.422 4.534 -1.678 1.00 95.31 101 LEU A C 1
ATOM 787 O O . LEU A 1 101 ? 8.499 5.212 -2.111 1.00 95.31 101 LEU A O 1
ATOM 791 N N . GLU A 1 102 ? 10.656 4.588 -2.177 1.00 96.56 102 GLU A N 1
ATOM 792 C CA . GLU A 1 102 ? 11.058 5.463 -3.287 1.00 96.56 102 GLU A CA 1
ATOM 793 C C . GLU A 1 102 ? 10.307 5.107 -4.577 1.00 96.56 102 GLU A C 1
ATOM 795 O O . GLU A 1 102 ? 9.771 5.972 -5.273 1.00 96.56 102 GLU A O 1
ATOM 800 N N . PHE A 1 103 ? 10.185 3.810 -4.874 1.00 97.25 103 PHE A N 1
ATOM 801 C CA . PHE A 1 103 ? 9.498 3.352 -6.075 1.00 97.25 103 PHE A CA 1
ATOM 802 C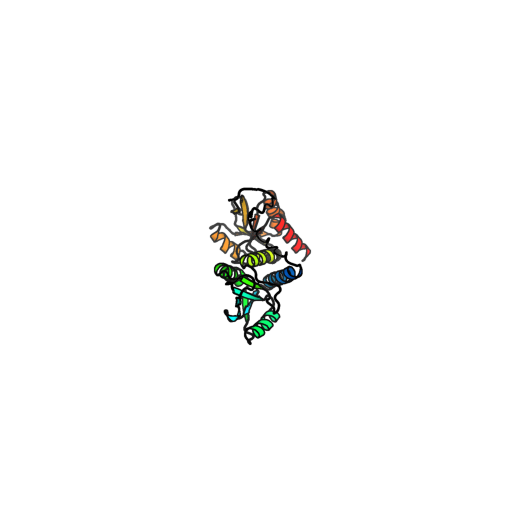 C . PHE A 1 103 ? 8.027 3.791 -6.101 1.00 97.25 103 PHE A C 1
ATOM 804 O O . PHE A 1 103 ? 7.550 4.350 -7.090 1.00 97.25 103 PHE A O 1
ATOM 811 N N . ALA A 1 104 ? 7.298 3.556 -5.008 1.00 97.38 104 ALA A N 1
ATOM 812 C CA . ALA A 1 104 ? 5.875 3.860 -4.920 1.00 97.38 104 ALA A CA 1
ATOM 813 C C . ALA A 1 104 ? 5.586 5.345 -4.645 1.00 97.38 104 ALA A C 1
ATOM 815 O O . ALA A 1 104 ? 4.589 5.868 -5.148 1.00 97.38 104 ALA A O 1
ATOM 816 N N . GLY A 1 105 ? 6.419 6.002 -3.835 1.00 95.56 105 GLY A N 1
ATOM 817 C CA . GLY A 1 105 ? 6.242 7.387 -3.399 1.00 95.56 105 GLY A CA 1
ATOM 818 C C . GLY A 1 105 ? 6.705 8.422 -4.420 1.00 95.56 105 GLY A C 1
ATOM 819 O O . GLY A 1 105 ? 6.046 9.449 -4.566 1.00 95.56 105 GLY A O 1
ATOM 820 N N . ASP A 1 106 ? 7.767 8.124 -5.173 1.00 95.94 106 ASP A N 1
ATOM 821 C CA . ASP A 1 106 ? 8.433 9.117 -6.021 1.00 95.94 106 ASP A CA 1
ATOM 822 C C . ASP A 1 106 ? 8.446 8.698 -7.496 1.00 95.94 106 ASP A C 1
ATOM 824 O O . ASP A 1 106 ? 7.945 9.425 -8.361 1.00 95.94 106 ASP A O 1
ATOM 828 N N . ILE A 1 107 ? 8.935 7.491 -7.801 1.00 96.00 107 ILE A N 1
ATOM 829 C CA . ILE A 1 107 ? 9.167 7.059 -9.190 1.00 96.00 107 ILE A CA 1
ATOM 830 C C . ILE A 1 107 ? 7.856 6.840 -9.949 1.00 96.00 107 ILE A C 1
ATOM 832 O O . ILE A 1 107 ? 7.685 7.381 -11.042 1.00 96.00 107 ILE A O 1
ATOM 836 N N . LEU A 1 108 ? 6.898 6.084 -9.401 1.00 96.81 108 LEU A N 1
ATOM 837 C CA . LEU A 1 108 ? 5.616 5.855 -10.083 1.00 96.81 108 LEU A CA 1
ATOM 838 C C . LEU A 1 108 ? 4.818 7.161 -10.299 1.00 96.81 108 LEU A C 1
ATOM 840 O O . LEU A 1 108 ? 4.306 7.367 -11.408 1.00 96.81 108 LEU A O 1
ATOM 844 N N . PRO A 1 109 ? 4.715 8.082 -9.318 1.00 96.06 109 PRO A N 1
ATOM 845 C CA . PRO A 1 109 ? 4.140 9.409 -9.554 1.00 96.06 109 PRO A CA 1
ATOM 846 C C . PRO A 1 109 ? 4.904 10.246 -10.589 1.00 96.06 109 PRO A C 1
ATOM 848 O O . PRO A 1 109 ? 4.270 10.917 -11.415 1.00 96.06 109 PRO A O 1
ATOM 851 N N . GLY A 1 110 ? 6.239 10.181 -10.590 1.00 95.75 110 GLY A N 1
ATOM 852 C CA . GLY A 1 110 ? 7.095 10.829 -11.586 1.00 95.75 110 GLY A CA 1
ATOM 853 C C . GLY A 1 110 ? 6.818 10.319 -13.000 1.00 95.75 110 GLY A C 1
ATOM 854 O O . GLY A 1 110 ? 6.504 11.107 -13.896 1.00 95.75 110 GLY A O 1
ATOM 855 N N . LEU A 1 111 ? 6.797 8.995 -13.178 1.00 94.50 111 LEU A N 1
ATOM 856 C CA . LEU A 1 111 ? 6.457 8.338 -14.441 1.00 94.50 111 LEU A CA 1
ATOM 857 C C . LEU A 1 111 ? 5.076 8.747 -14.945 1.00 94.50 111 LEU A C 1
ATOM 859 O O . LEU A 1 111 ? 4.921 9.092 -16.116 1.00 94.50 111 LEU A O 1
ATOM 863 N N . ARG A 1 112 ? 4.071 8.770 -14.064 1.00 93.75 112 ARG A N 1
ATOM 864 C CA . ARG A 1 112 ? 2.718 9.215 -14.424 1.00 93.75 112 ARG A CA 1
ATOM 865 C C . ARG A 1 112 ? 2.722 10.649 -14.951 1.00 93.75 112 ARG A C 1
ATOM 867 O O . ARG A 1 112 ? 2.087 10.928 -15.967 1.00 93.75 112 ARG A O 1
ATOM 874 N N . SER A 1 113 ? 3.416 11.548 -14.258 1.00 94.25 113 SER A N 1
ATOM 875 C CA . SER A 1 113 ? 3.486 12.970 -14.616 1.00 94.25 113 SER A CA 1
ATOM 876 C C . SER A 1 113 ? 4.202 13.178 -15.954 1.00 94.25 113 SER A C 1
ATOM 878 O O . SER A 1 113 ? 3.755 13.978 -16.774 1.00 94.25 113 SER A O 1
ATOM 880 N N . GLY A 1 114 ? 5.242 12.382 -16.219 1.00 93.12 114 GLY A N 1
ATOM 881 C CA . GLY A 1 114 ? 5.952 12.329 -17.499 1.00 93.12 114 GLY A CA 1
ATOM 882 C C . GLY A 1 114 ? 5.230 11.557 -18.611 1.00 93.12 114 GLY A C 1
ATOM 883 O O . GLY A 1 114 ? 5.788 11.408 -19.694 1.00 93.12 114 GLY A O 1
ATOM 884 N N . LYS A 1 115 ? 4.003 11.061 -18.377 1.00 91.50 115 LYS A N 1
ATOM 885 C CA . LYS A 1 115 ? 3.246 10.191 -19.303 1.00 91.50 115 LYS A CA 1
ATOM 886 C C . LYS A 1 115 ? 3.986 8.896 -19.686 1.00 91.50 115 LYS A C 1
ATOM 888 O O . LYS A 1 115 ? 3.679 8.294 -20.717 1.00 91.50 115 LYS A O 1
ATOM 893 N N . GLY A 1 116 ? 4.923 8.446 -18.857 1.00 93.38 116 GLY A N 1
ATOM 894 C CA . GLY A 1 116 ? 5.606 7.163 -18.995 1.00 93.38 116 GLY A CA 1
ATOM 895 C C . GLY A 1 116 ? 4.732 5.980 -18.572 1.00 93.38 116 GLY A C 1
ATOM 896 O O . GLY A 1 116 ? 3.603 6.143 -18.098 1.00 93.38 116 GLY A O 1
ATOM 897 N N . LEU A 1 117 ? 5.264 4.780 -18.771 1.00 94.00 117 LEU A N 1
ATOM 898 C CA . LEU A 1 117 ? 4.684 3.494 -18.387 1.00 94.00 117 LEU A CA 1
ATOM 899 C C . LEU A 1 117 ? 5.702 2.701 -17.563 1.00 94.00 117 LEU A C 1
ATOM 901 O O . LEU A 1 117 ? 6.906 2.895 -17.709 1.00 94.00 117 LEU A O 1
ATOM 905 N N . ALA A 1 118 ? 5.220 1.788 -16.723 1.00 93.00 118 ALA A N 1
ATOM 906 C CA . ALA A 1 118 ? 6.072 0.847 -16.003 1.00 93.00 118 ALA A CA 1
ATOM 907 C C . ALA A 1 118 ? 6.047 -0.517 -16.702 1.00 93.00 118 ALA A C 1
ATOM 909 O O . ALA A 1 118 ? 4.971 -1.071 -16.914 1.00 93.00 118 ALA A O 1
ATOM 910 N N . GLY A 1 119 ? 7.218 -1.052 -17.043 1.00 91.62 119 GLY A N 1
ATOM 911 C CA . GLY A 1 119 ? 7.420 -2.391 -17.588 1.00 91.62 119 GLY A CA 1
ATOM 912 C C . GLY A 1 119 ? 7.817 -3.359 -16.482 1.00 91.62 119 GLY A C 1
ATOM 913 O O . GLY A 1 119 ? 8.955 -3.317 -16.032 1.00 91.62 119 GLY A O 1
ATOM 914 N N . THR A 1 120 ? 6.910 -4.220 -16.020 1.00 90.25 120 THR A N 1
ATOM 915 C CA . THR A 1 120 ? 7.183 -5.111 -14.871 1.00 90.25 120 THR A CA 1
ATOM 916 C C . THR A 1 120 ? 7.667 -6.498 -15.295 1.00 90.25 120 THR A C 1
ATOM 918 O O . THR A 1 120 ? 6.995 -7.144 -16.096 1.00 90.25 120 THR A O 1
ATOM 921 N N . ASP A 1 121 ? 8.761 -6.988 -14.702 1.00 87.88 121 ASP A N 1
ATOM 922 C CA . ASP A 1 121 ? 9.381 -8.295 -14.983 1.00 87.88 121 ASP A CA 1
ATOM 923 C C . ASP A 1 121 ? 9.538 -8.541 -16.497 1.00 87.88 121 ASP A C 1
ATOM 925 O O . ASP A 1 121 ? 9.063 -9.541 -17.044 1.00 87.88 121 ASP A O 1
ATOM 929 N N . TRP A 1 122 ? 10.165 -7.576 -17.180 1.00 84.12 122 TRP A N 1
ATOM 930 C CA . TRP A 1 122 ? 10.299 -7.552 -18.638 1.00 84.12 122 TRP A CA 1
ATOM 931 C C . TRP A 1 122 ? 11.118 -8.737 -19.177 1.00 84.12 122 TRP A C 1
ATOM 933 O O . TRP A 1 122 ? 12.112 -9.140 -18.566 1.00 84.12 122 TRP A O 1
ATOM 943 N N . VAL A 1 123 ? 10.700 -9.285 -20.328 1.00 78.75 123 VAL A N 1
ATOM 944 C CA . VAL A 1 123 ? 11.310 -10.447 -21.011 1.00 78.75 123 VAL A CA 1
ATOM 945 C C . VAL A 1 123 ? 11.359 -10.264 -22.543 1.00 78.75 123 VAL A C 1
ATOM 947 O O . VAL A 1 123 ? 10.871 -9.260 -23.046 1.00 78.75 123 VAL A O 1
ATOM 950 N N . SER A 1 124 ? 11.947 -11.220 -23.289 1.00 61.47 124 SER A N 1
ATOM 951 C CA . SER A 1 124 ? 12.239 -11.144 -24.743 1.00 61.47 124 SER A CA 1
ATOM 952 C C . SER A 1 124 ? 11.001 -11.152 -25.622 1.00 61.47 124 SER A C 1
ATOM 954 O O . SER A 1 124 ? 11.007 -10.556 -26.690 1.00 61.47 124 SER A O 1
ATOM 956 N N . ASP A 1 125 ? 9.974 -11.867 -25.177 1.00 59.56 125 ASP A N 1
ATOM 957 C CA . ASP A 1 125 ? 8.664 -11.941 -25.816 1.00 59.56 125 ASP A CA 1
ATOM 958 C C . ASP A 1 125 ? 7.624 -11.547 -24.758 1.00 59.56 125 ASP A C 1
ATOM 960 O O . ASP A 1 125 ? 6.990 -12.406 -24.133 1.00 59.56 125 ASP A O 1
ATOM 964 N N . PRO A 1 126 ? 7.580 -10.254 -24.385 1.00 57.22 126 PRO A N 1
ATOM 965 C CA . PRO A 1 126 ? 6.698 -9.800 -23.335 1.00 57.22 126 PRO A CA 1
ATOM 966 C C . PRO A 1 126 ? 5.279 -9.785 -23.900 1.00 57.22 126 PRO A C 1
ATOM 968 O O . PRO A 1 126 ? 4.913 -8.891 -24.652 1.00 57.22 126 PRO A O 1
ATOM 971 N N . ILE A 1 127 ? 4.463 -10.759 -23.493 1.00 53.66 127 ILE A N 1
ATOM 972 C CA . ILE A 1 127 ? 3.048 -10.844 -23.896 1.00 53.66 127 ILE A CA 1
ATOM 973 C C . ILE A 1 127 ? 2.250 -9.602 -23.445 1.00 53.66 127 ILE A C 1
ATOM 975 O O . ILE A 1 127 ? 1.187 -9.368 -24.004 1.00 53.66 127 ILE A O 1
ATOM 979 N N . GLU A 1 128 ? 2.768 -8.821 -22.472 1.00 62.53 128 GLU A N 1
ATOM 980 C CA . GLU A 1 128 ? 2.612 -7.358 -22.264 1.00 62.53 128 GLU A CA 1
ATOM 981 C C . GLU A 1 128 ? 2.643 -7.005 -20.754 1.00 62.53 128 GLU A C 1
ATOM 983 O O . GLU A 1 128 ? 1.660 -7.264 -20.052 1.00 62.53 128 GLU A O 1
ATOM 988 N N . PRO A 1 129 ? 3.672 -6.308 -20.228 1.00 69.94 129 PRO A N 1
ATOM 989 C CA . PRO A 1 129 ? 3.549 -5.700 -18.906 1.00 69.94 129 PRO A CA 1
ATOM 990 C C . PRO A 1 129 ? 3.801 -4.193 -18.926 1.00 69.94 129 PRO A C 1
ATOM 992 O O . PRO A 1 129 ? 4.391 -3.666 -17.993 1.00 69.94 129 PRO A O 1
ATOM 995 N N . GLU A 1 130 ? 3.343 -3.492 -19.964 1.00 87.00 130 GLU A N 1
ATOM 996 C CA . GLU A 1 130 ? 3.212 -2.035 -19.913 1.00 87.00 130 GLU A CA 1
ATOM 997 C C . GLU A 1 130 ? 2.022 -1.670 -19.020 1.00 87.00 130 GLU A C 1
ATOM 999 O O . GLU A 1 130 ? 0.864 -1.953 -19.350 1.00 87.00 130 GLU A O 1
ATOM 1004 N N . VAL A 1 131 ? 2.306 -1.084 -17.861 1.00 89.56 131 VAL A N 1
ATOM 1005 C CA . VAL A 1 131 ? 1.311 -0.768 -16.838 1.00 89.56 131 VAL A CA 1
ATOM 1006 C C . VAL A 1 131 ? 1.279 0.731 -16.586 1.00 89.56 131 VAL A C 1
ATOM 1008 O O . VAL A 1 131 ? 2.318 1.381 -16.457 1.00 89.56 131 VAL A O 1
ATOM 1011 N N . GLU A 1 132 ? 0.069 1.277 -16.467 1.00 92.50 132 GLU A N 1
ATOM 1012 C CA . GLU A 1 132 ? -0.107 2.645 -15.995 1.00 92.50 132 GLU A CA 1
ATOM 1013 C C . GLU A 1 132 ? 0.433 2.777 -14.564 1.00 92.50 132 GLU A C 1
ATOM 1015 O O . GLU A 1 132 ? 0.019 2.011 -13.683 1.00 92.50 132 GLU A O 1
ATOM 1020 N N . PRO A 1 133 ? 1.308 3.758 -14.276 1.00 95.31 133 PRO A N 1
ATOM 1021 C CA . PRO A 1 133 ? 1.917 3.873 -12.953 1.00 95.31 133 PRO A CA 1
ATOM 1022 C C . PRO A 1 133 ? 0.892 4.023 -11.820 1.00 95.31 133 PRO A C 1
ATOM 1024 O O . PRO A 1 133 ? 1.094 3.498 -10.729 1.00 95.31 133 PRO A O 1
ATOM 1027 N N . ALA A 1 134 ? -0.248 4.674 -12.086 1.00 94.25 134 ALA A N 1
ATOM 1028 C CA . ALA A 1 134 ? -1.340 4.805 -11.119 1.00 94.25 134 ALA A CA 1
ATOM 1029 C C . ALA A 1 134 ? -1.987 3.453 -10.762 1.00 94.25 134 ALA A C 1
ATOM 1031 O O . ALA A 1 134 ? -2.293 3.206 -9.593 1.00 94.25 134 ALA A O 1
ATOM 1032 N N . ASP A 1 135 ? -2.162 2.573 -11.749 1.00 93.56 135 ASP A N 1
ATOM 1033 C CA . ASP A 1 135 ? -2.740 1.246 -11.542 1.00 93.56 135 ASP A CA 1
ATOM 1034 C C . ASP A 1 135 ? -1.768 0.341 -10.788 1.00 93.56 135 ASP A C 1
ATOM 1036 O O . ASP A 1 135 ? -2.176 -0.397 -9.887 1.00 93.56 135 ASP A O 1
ATOM 1040 N N . LEU A 1 136 ? -0.475 0.406 -11.129 1.00 94.44 136 LEU A N 1
ATOM 1041 C CA . LEU A 1 136 ? 0.564 -0.337 -10.420 1.00 94.44 136 LEU A CA 1
ATOM 1042 C C . LEU A 1 136 ? 0.670 0.124 -8.962 1.00 94.44 136 LEU A C 1
ATOM 1044 O O . LEU A 1 136 ? 0.669 -0.710 -8.058 1.00 94.44 136 LEU A O 1
ATOM 1048 N N . LEU A 1 137 ? 0.668 1.439 -8.726 1.00 96.31 137 LEU A N 1
ATOM 1049 C CA . LEU A 1 137 ? 0.690 2.024 -7.388 1.00 96.31 137 LEU A CA 1
ATOM 1050 C C . LEU A 1 137 ? -0.510 1.573 -6.546 1.00 96.31 137 LEU A C 1
ATOM 1052 O O . LEU A 1 137 ? -0.346 1.193 -5.387 1.00 96.31 137 LEU A O 1
ATOM 1056 N N . LEU A 1 138 ? -1.720 1.577 -7.115 1.00 95.00 138 LEU A N 1
ATOM 1057 C CA . LEU A 1 138 ? -2.912 1.096 -6.415 1.00 95.00 138 LEU A CA 1
ATOM 1058 C C . LEU A 1 138 ? -2.762 -0.373 -5.995 1.00 95.00 138 LEU A C 1
ATOM 1060 O O . LEU A 1 138 ? -3.070 -0.715 -4.855 1.00 95.00 138 LEU A O 1
ATOM 1064 N N . ARG A 1 139 ? -2.259 -1.231 -6.887 1.00 94.38 139 ARG A N 1
ATOM 1065 C CA . ARG A 1 139 ? -2.058 -2.660 -6.601 1.00 94.38 139 ARG A CA 1
ATOM 1066 C C . ARG A 1 139 ? -1.004 -2.893 -5.523 1.00 94.38 139 ARG A C 1
ATOM 1068 O O . ARG A 1 139 ? -1.265 -3.665 -4.606 1.00 94.38 139 ARG A O 1
ATOM 1075 N N . LEU A 1 140 ? 0.136 -2.200 -5.595 1.00 96.69 140 LEU A N 1
ATOM 1076 C CA . LEU A 1 140 ? 1.186 -2.266 -4.570 1.00 96.69 140 LEU A CA 1
ATOM 1077 C C . LEU A 1 140 ? 0.634 -1.898 -3.194 1.00 96.69 140 LEU A C 1
ATOM 1079 O O . LEU A 1 140 ? 0.844 -2.630 -2.231 1.00 96.69 140 LEU A O 1
ATOM 1083 N N . LYS A 1 141 ? -0.141 -0.811 -3.109 1.00 97.25 141 LYS A N 1
ATOM 1084 C CA . LYS A 1 141 ? -0.770 -0.399 -1.852 1.00 97.25 141 LYS A CA 1
ATOM 1085 C C . LYS A 1 141 ? -1.755 -1.433 -1.319 1.00 97.25 141 LYS A C 1
ATOM 1087 O O . LYS A 1 141 ? -1.726 -1.726 -0.130 1.00 97.25 141 LYS A O 1
ATOM 1092 N N . LEU A 1 142 ? -2.618 -1.982 -2.176 1.00 95.38 142 LEU A N 1
ATOM 1093 C CA . LEU A 1 142 ? -3.607 -2.986 -1.772 1.00 95.38 142 LEU A CA 1
ATOM 1094 C C . LEU A 1 142 ? -2.957 -4.285 -1.275 1.00 95.38 142 LEU A C 1
ATOM 1096 O O . LEU A 1 142 ? -3.446 -4.862 -0.303 1.00 95.38 142 LEU A O 1
ATOM 1100 N N . GLU A 1 143 ? -1.865 -4.717 -1.909 1.00 95.31 143 GLU A N 1
ATOM 1101 C CA . GLU A 1 143 ? -1.076 -5.874 -1.473 1.00 95.31 143 GLU A CA 1
ATOM 1102 C C . GLU A 1 143 ? -0.360 -5.590 -0.140 1.00 95.31 143 GLU A C 1
ATOM 1104 O O . GLU A 1 143 ? -0.421 -6.398 0.789 1.00 95.31 143 GLU A O 1
ATOM 1109 N N . ALA A 1 144 ? 0.238 -4.402 0.004 1.00 96.81 144 ALA A N 1
ATOM 1110 C CA . ALA A 1 144 ? 0.958 -3.987 1.209 1.00 96.81 144 ALA A CA 1
ATOM 1111 C C . ALA A 1 144 ? 0.071 -3.846 2.459 1.00 96.81 144 ALA A C 1
ATOM 1113 O O . ALA A 1 144 ? 0.590 -3.874 3.574 1.00 96.81 144 ALA A O 1
ATOM 1114 N N . VAL A 1 145 ? -1.261 -3.790 2.318 1.00 96.88 145 VAL A N 1
ATOM 1115 C CA . VAL A 1 145 ? -2.190 -3.853 3.464 1.00 96.88 145 VAL A CA 1
ATOM 1116 C C . VAL A 1 145 ? -1.936 -5.095 4.322 1.00 96.88 145 VAL A C 1
ATOM 1118 O O . VAL A 1 145 ? -1.996 -5.013 5.545 1.00 96.88 145 VAL A O 1
ATOM 1121 N N . SER A 1 146 ? -1.653 -6.250 3.714 1.00 92.69 146 SER A N 1
ATOM 1122 C CA . SER A 1 146 ? -1.428 -7.487 4.474 1.00 92.69 146 SER A CA 1
ATOM 1123 C C . SER A 1 146 ? -0.154 -7.406 5.317 1.00 92.69 146 SER A C 1
ATOM 1125 O O . SER A 1 146 ? -0.158 -7.838 6.465 1.00 92.69 146 SER A O 1
ATOM 1127 N N . VAL A 1 147 ? 0.908 -6.799 4.775 1.00 93.31 147 VAL A N 1
ATOM 1128 C CA . VAL A 1 147 ? 2.172 -6.566 5.495 1.00 93.31 147 VAL A CA 1
ATOM 1129 C C . VAL A 1 147 ? 1.965 -5.577 6.639 1.00 93.31 147 VAL A C 1
ATOM 1131 O O . VAL A 1 147 ? 2.392 -5.833 7.761 1.00 93.31 147 VAL A O 1
ATOM 1134 N N . PHE A 1 148 ? 1.237 -4.488 6.383 1.00 95.69 148 PHE A N 1
ATOM 1135 C CA . PHE A 1 148 ? 0.863 -3.512 7.404 1.00 95.69 148 PHE A CA 1
ATOM 1136 C C . PHE A 1 148 ? 0.115 -4.170 8.573 1.00 95.69 148 PHE A C 1
ATOM 1138 O O . PHE A 1 148 ? 0.471 -3.983 9.733 1.00 95.69 148 PHE A O 1
ATOM 1145 N N . LEU A 1 149 ? -0.921 -4.963 8.280 1.00 96.19 149 LEU A N 1
ATOM 1146 C CA . LEU A 1 149 ? -1.745 -5.602 9.309 1.00 96.19 149 LEU A CA 1
ATOM 1147 C C . LEU A 1 149 ? -0.997 -6.717 10.055 1.00 96.19 149 LEU A C 1
ATOM 1149 O O . LEU A 1 149 ? -1.241 -6.917 11.247 1.00 96.19 149 LEU A O 1
ATOM 1153 N N . ALA A 1 150 ? -0.075 -7.413 9.385 1.00 94.12 150 ALA A N 1
ATOM 1154 C CA . ALA A 1 150 ? 0.832 -8.352 10.037 1.00 94.12 150 ALA A CA 1
ATOM 1155 C C . ALA A 1 150 ? 1.733 -7.632 11.048 1.00 94.12 150 ALA A C 1
ATOM 1157 O O . ALA A 1 150 ? 1.818 -8.078 12.187 1.00 94.12 150 ALA A O 1
ATOM 1158 N N . LEU A 1 151 ? 2.298 -6.475 10.685 1.00 93.50 151 LEU A N 1
ATOM 1159 C CA . LEU A 1 151 ? 3.127 -5.670 11.586 1.00 93.50 151 LEU A CA 1
ATOM 1160 C C . LEU A 1 151 ? 2.347 -5.163 12.810 1.00 93.50 151 LEU A C 1
ATOM 1162 O O . LEU A 1 151 ? 2.850 -5.223 13.928 1.00 93.50 151 LEU A O 1
ATOM 1166 N N . VAL A 1 152 ? 1.112 -4.689 12.617 1.00 94.81 152 VAL A N 1
ATOM 1167 C CA . VAL A 1 152 ? 0.217 -4.307 13.729 1.00 94.81 152 VAL A CA 1
ATOM 1168 C C . VAL A 1 152 ? -0.036 -5.499 14.657 1.00 94.81 152 VAL A C 1
ATOM 1170 O O . VAL A 1 152 ? 0.010 -5.367 15.877 1.00 94.81 152 VAL A O 1
ATOM 1173 N N . THR A 1 153 ? -0.287 -6.675 14.078 1.00 94.62 153 THR A N 1
ATOM 1174 C CA . THR A 1 153 ? -0.549 -7.902 14.842 1.00 94.62 153 THR A CA 1
ATOM 1175 C C . THR A 1 153 ? 0.678 -8.344 15.634 1.00 94.62 153 THR A C 1
ATOM 1177 O O . THR A 1 153 ? 0.551 -8.644 16.815 1.00 94.62 153 THR A O 1
ATOM 1180 N N . GLU A 1 154 ? 1.856 -8.338 15.009 1.00 94.06 154 GLU A N 1
ATOM 1181 C CA . GLU A 1 154 ? 3.137 -8.677 15.638 1.00 94.06 154 GLU A CA 1
ATOM 1182 C C . GLU A 1 154 ? 3.460 -7.745 16.814 1.00 94.06 154 GLU A C 1
ATOM 1184 O O . GLU A 1 154 ? 3.932 -8.195 17.855 1.00 94.06 154 GLU A O 1
ATOM 1189 N N . ARG A 1 155 ? 3.174 -6.446 16.669 1.00 93.38 155 ARG A N 1
ATOM 1190 C CA . ARG A 1 155 ? 3.414 -5.441 17.717 1.00 93.38 155 ARG A CA 1
ATOM 1191 C C . ARG A 1 155 ? 2.380 -5.461 18.837 1.00 93.38 155 ARG A C 1
ATOM 1193 O O . ARG A 1 155 ? 2.664 -4.964 19.921 1.00 93.38 155 ARG A O 1
ATOM 1200 N N . GLY A 1 156 ? 1.195 -6.008 18.583 1.00 95.44 156 GLY A N 1
ATOM 1201 C CA . GLY A 1 156 ? 0.121 -6.083 19.569 1.00 95.44 156 GLY A CA 1
ATOM 1202 C C . GLY A 1 156 ? -0.629 -4.767 19.801 1.00 95.44 156 GLY A C 1
ATOM 1203 O O . GLY A 1 156 ? -1.467 -4.706 20.697 1.00 95.44 156 GLY A O 1
ATOM 1204 N N . GLU A 1 157 ? -0.376 -3.726 19.007 1.00 96.31 157 GLU A N 1
ATOM 1205 C CA . GLU A 1 157 ? -0.995 -2.406 19.159 1.00 96.31 157 GLU A CA 1
ATOM 1206 C C . GLU A 1 157 ? -1.147 -1.689 17.814 1.00 96.31 157 GLU A C 1
ATOM 1208 O O . GLU A 1 157 ? -0.373 -1.897 16.876 1.00 96.31 157 GLU A O 1
ATOM 1213 N N . VAL A 1 158 ? -2.149 -0.816 17.734 1.00 96.69 158 VAL A N 1
ATOM 1214 C CA . VAL A 1 158 ? -2.365 0.107 16.621 1.00 96.69 158 VAL A CA 1
ATOM 1215 C C . VAL A 1 158 ? -2.427 1.535 17.148 1.00 96.69 158 VAL A C 1
ATOM 1217 O O . VAL A 1 158 ? -2.951 1.793 18.225 1.00 96.69 158 VAL A O 1
ATOM 1220 N N . PHE A 1 159 ? -1.883 2.487 16.400 1.00 95.81 159 PHE A N 1
ATOM 1221 C CA . PHE A 1 159 ? -1.859 3.885 16.811 1.00 95.81 159 PHE A CA 1
ATOM 1222 C C . PHE A 1 159 ? -2.930 4.691 16.088 1.00 95.81 159 PHE A C 1
ATOM 1224 O O . PHE A 1 159 ? -3.077 4.585 14.869 1.00 95.81 159 PHE A O 1
ATOM 1231 N N . THR A 1 160 ? -3.627 5.545 16.834 1.00 94.94 160 THR A N 1
ATOM 1232 C CA . THR A 1 160 ? -4.655 6.463 16.325 1.00 94.94 160 THR A CA 1
ATOM 1233 C C . THR A 1 160 ? -4.507 7.840 16.967 1.00 94.94 160 THR A C 1
ATOM 1235 O O . THR A 1 160 ? -3.844 8.001 17.993 1.00 94.94 160 THR A O 1
ATOM 1238 N N . ALA A 1 161 ? -5.126 8.861 16.377 1.00 93.81 161 ALA A N 1
ATOM 1239 C CA . ALA A 1 161 ? -5.259 10.161 17.032 1.00 93.81 161 ALA A CA 1
ATOM 1240 C C . ALA A 1 161 ? -6.419 10.145 18.046 1.00 93.81 161 ALA A C 1
ATOM 1242 O O . ALA A 1 161 ? -7.449 9.519 17.800 1.00 93.81 161 ALA A O 1
ATOM 1243 N N . GLU A 1 162 ? -6.254 10.838 19.171 1.00 92.12 162 GLU A N 1
ATOM 1244 C CA . GLU A 1 162 ? -7.280 11.017 20.205 1.00 92.12 162 GLU A CA 1
ATOM 1245 C C . GLU A 1 162 ? -8.341 12.035 19.758 1.00 92.12 162 GLU A C 1
ATOM 1247 O O . GLU A 1 162 ? -8.016 13.152 19.341 1.00 92.12 162 GLU A O 1
ATOM 1252 N N . GLY A 1 163 ? -9.610 11.644 19.832 1.00 89.94 163 GLY A N 1
ATOM 1253 C CA . GLY A 1 163 ? -10.785 12.501 19.683 1.00 89.94 163 GLY A CA 1
ATOM 1254 C C . GLY A 1 163 ? -11.418 12.821 21.042 1.00 89.94 163 GLY A C 1
ATOM 1255 O O . GLY A 1 163 ? -10.910 12.425 22.084 1.00 89.94 163 GLY A O 1
ATOM 1256 N N . GLU A 1 164 ? -12.524 13.564 21.039 1.00 84.94 164 GLU A N 1
ATOM 1257 C CA . GLU A 1 164 ? -13.188 14.007 22.281 1.00 84.94 164 GLU A CA 1
ATOM 1258 C C . GLU A 1 164 ? -13.935 12.873 23.001 1.00 84.94 164 GLU A C 1
ATOM 1260 O O . GLU A 1 164 ? -13.913 12.804 24.225 1.00 84.94 164 GLU A O 1
ATOM 1265 N N . GLU A 1 165 ? -14.549 11.961 22.243 1.00 82.75 165 GLU A N 1
ATOM 1266 C CA . GLU A 1 165 ? -15.363 10.848 22.764 1.00 82.75 165 GLU A CA 1
ATOM 1267 C C . GLU A 1 165 ? -14.800 9.466 22.382 1.00 82.75 165 GLU A C 1
ATOM 1269 O O . GLU A 1 165 ? -15.508 8.461 22.405 1.00 82.75 165 GLU A O 1
ATOM 1274 N N . GLY A 1 166 ? -13.531 9.400 21.975 1.00 85.75 166 GLY A N 1
ATOM 1275 C CA . GLY A 1 166 ? -12.912 8.176 21.470 1.00 85.75 166 GLY A CA 1
ATOM 1276 C C . GLY A 1 166 ? -11.864 8.457 20.397 1.00 85.75 166 GLY A C 1
ATOM 1277 O O . GLY A 1 166 ? -11.273 9.537 20.393 1.00 85.75 166 GLY A O 1
ATOM 1278 N N . PRO A 1 167 ? -11.590 7.517 19.478 1.00 91.62 167 PRO A N 1
ATOM 1279 C CA . PRO A 1 167 ? -10.617 7.749 18.420 1.00 91.62 167 PRO A CA 1
ATOM 1280 C C . PRO A 1 167 ? -11.087 8.867 17.473 1.00 91.62 167 PRO A C 1
ATOM 1282 O O . PRO A 1 167 ? -12.263 8.962 17.118 1.00 91.62 167 PRO A O 1
ATOM 1285 N N . GLN A 1 168 ? -10.159 9.724 17.046 1.00 93.19 168 GLN A N 1
ATOM 1286 C CA . GLN A 1 168 ? -10.451 10.833 16.142 1.00 93.19 168 GLN A CA 1
ATOM 1287 C C . GLN A 1 168 ? -10.878 10.299 14.774 1.00 93.19 168 GLN A C 1
ATOM 1289 O O . GLN A 1 168 ? -10.094 9.694 14.041 1.00 93.19 168 GLN A O 1
ATOM 1294 N N . LEU A 1 169 ? -12.114 10.616 14.406 1.00 93.69 169 LEU A N 1
ATOM 1295 C CA . LEU A 1 169 ? -12.636 10.402 13.067 1.00 93.69 169 LEU A CA 1
ATOM 1296 C C . LEU A 1 169 ? -12.487 11.661 12.224 1.00 93.69 169 LEU A C 1
ATOM 1298 O O . LEU A 1 169 ? -12.695 12.771 12.714 1.00 93.69 169 LEU A O 1
ATOM 1302 N N . LEU A 1 170 ? -12.153 11.488 10.951 1.00 91.31 170 LEU A N 1
ATOM 1303 C CA . LEU A 1 170 ? -11.986 12.584 10.005 1.00 91.31 170 LEU A CA 1
ATOM 1304 C C . LEU A 1 170 ? -12.989 12.484 8.864 1.00 91.31 170 LEU A C 1
ATOM 1306 O O . LEU A 1 170 ? -13.231 11.376 8.377 1.00 91.31 170 LEU A O 1
ATOM 1310 N N . PRO A 1 171 ? -13.553 13.617 8.412 1.00 91.12 171 PRO A N 1
ATOM 1311 C CA . PRO A 1 171 ? -14.403 13.623 7.239 1.00 91.12 171 PRO A CA 1
ATOM 1312 C C . PRO A 1 171 ? -13.586 13.239 6.006 1.00 91.12 171 PRO A C 1
ATOM 1314 O O . PRO A 1 171 ? -12.482 13.730 5.766 1.00 91.12 171 PRO A O 1
ATOM 1317 N N . LEU A 1 172 ? -14.159 12.348 5.212 1.00 88.00 172 LEU A N 1
ATOM 1318 C CA . LEU A 1 172 ? -13.627 11.853 3.962 1.00 88.00 172 LEU A CA 1
ATOM 1319 C C . LEU A 1 172 ? -14.713 12.002 2.900 1.00 88.00 172 LEU A C 1
ATOM 1321 O O . LEU A 1 172 ? -15.730 11.308 2.922 1.00 88.00 172 LEU A O 1
ATOM 1325 N N . VAL A 1 173 ? -14.489 12.918 1.960 1.00 83.06 173 VAL A N 1
ATOM 1326 C CA . VAL A 1 173 ? -15.414 13.167 0.853 1.00 83.06 173 VAL A CA 1
ATOM 1327 C C . VAL A 1 173 ? -14.906 12.453 -0.388 1.00 83.06 173 VAL A C 1
ATOM 1329 O O . VAL A 1 173 ? -13.855 12.793 -0.933 1.00 83.06 173 VAL A O 1
ATOM 1332 N N . ARG A 1 174 ? -15.679 11.483 -0.882 1.00 73.12 174 ARG A N 1
ATOM 1333 C CA . ARG A 1 174 ? -15.356 10.758 -2.113 1.00 73.12 174 ARG A CA 1
ATOM 1334 C C . ARG A 1 174 ? -16.560 10.714 -3.036 1.00 73.12 174 ARG A C 1
ATOM 1336 O O . ARG A 1 174 ? -17.614 10.206 -2.677 1.00 73.12 174 ARG A O 1
ATOM 1343 N N . ARG A 1 175 ? -16.394 11.245 -4.255 1.00 74.56 175 ARG A N 1
ATOM 1344 C CA . ARG A 1 175 ? -17.458 11.314 -5.281 1.00 74.56 175 ARG A CA 1
ATOM 1345 C C . ARG A 1 175 ? -18.767 11.936 -4.752 1.00 74.56 175 ARG A C 1
ATOM 1347 O O . ARG A 1 175 ? -19.848 11.496 -5.121 1.00 74.56 175 ARG A O 1
ATOM 1354 N N . GLY A 1 176 ? -18.656 12.938 -3.878 1.00 77.81 176 GLY A N 1
ATOM 1355 C CA . GLY A 1 176 ? -19.804 13.628 -3.278 1.00 77.81 176 GLY A CA 1
ATOM 1356 C C . GLY A 1 176 ? -20.469 12.897 -2.107 1.00 77.81 176 GLY A C 1
ATOM 1357 O O . GLY A 1 176 ? -21.452 13.400 -1.579 1.00 77.81 176 GLY A O 1
ATOM 1358 N N . VAL A 1 177 ? -19.947 11.742 -1.683 1.00 81.31 177 VAL A N 1
ATOM 1359 C CA . VAL A 1 177 ? -20.395 11.049 -0.470 1.00 81.31 177 VAL A CA 1
ATOM 1360 C C . VAL A 1 177 ? -19.426 11.373 0.658 1.00 81.31 177 VAL A C 1
ATOM 1362 O O . VAL A 1 177 ? -18.228 11.108 0.540 1.00 81.31 177 VAL A O 1
ATOM 1365 N N . GLU A 1 178 ? -19.946 11.946 1.738 1.00 87.12 178 GLU A N 1
ATOM 1366 C CA . GLU A 1 178 ? -19.197 12.184 2.967 1.00 87.12 178 GLU A CA 1
ATOM 1367 C C . GLU A 1 178 ? -19.289 10.959 3.878 1.00 87.12 178 GLU A C 1
ATOM 1369 O O . GLU A 1 178 ? -20.370 10.426 4.142 1.00 87.12 178 GLU A O 1
ATOM 1374 N N . ARG A 1 179 ? -18.133 10.489 4.338 1.00 89.19 179 ARG A N 1
ATOM 1375 C CA . ARG A 1 179 ? -18.003 9.447 5.353 1.00 89.19 179 ARG A CA 1
ATOM 1376 C C . ARG A 1 179 ? -17.000 9.879 6.403 1.00 89.19 179 ARG A C 1
ATOM 1378 O O . ARG A 1 179 ? -16.143 10.711 6.138 1.00 89.19 179 ARG A O 1
ATOM 1385 N N . LEU A 1 180 ? -17.078 9.271 7.577 1.00 93.75 180 LEU A N 1
ATOM 1386 C CA . LEU A 1 180 ? -16.047 9.414 8.591 1.00 93.75 180 LEU A CA 1
ATOM 1387 C C . LEU A 1 180 ? -15.037 8.272 8.485 1.00 93.75 180 LEU A C 1
ATOM 1389 O O . LEU A 1 180 ? -15.393 7.133 8.169 1.00 93.75 180 LEU A O 1
ATOM 1393 N N . ALA A 1 181 ? -13.776 8.599 8.738 1.00 94.25 181 ALA A N 1
ATOM 1394 C CA . ALA A 1 181 ? -12.651 7.695 8.606 1.00 94.25 181 ALA A CA 1
ATOM 1395 C C . ALA A 1 181 ? -11.743 7.745 9.836 1.00 94.25 181 ALA A C 1
ATOM 1397 O O . ALA A 1 181 ? -11.347 8.825 10.277 1.00 94.25 181 ALA A O 1
ATOM 1398 N N . LEU A 1 182 ? -11.367 6.573 10.341 1.00 95.56 182 LEU A N 1
ATOM 1399 C CA . LEU A 1 182 ? -10.329 6.413 11.348 1.00 95.56 182 LEU A CA 1
ATOM 1400 C C . LEU A 1 182 ? -8.985 6.151 10.672 1.00 95.56 182 LEU A C 1
ATOM 1402 O O . LEU A 1 182 ? -8.839 5.168 9.950 1.00 95.56 182 LEU A O 1
ATOM 1406 N N . TYR A 1 183 ? -7.993 6.992 10.948 1.00 94.88 183 TYR A N 1
ATOM 1407 C CA . TYR A 1 183 ? -6.622 6.755 10.508 1.00 94.88 183 TYR A CA 1
ATOM 1408 C C . TYR A 1 183 ? -5.895 5.866 11.513 1.00 94.88 183 TYR A C 1
ATOM 1410 O O . TYR A 1 183 ? -5.865 6.183 12.704 1.00 94.88 183 TYR A O 1
ATOM 1418 N N . ILE A 1 184 ? -5.291 4.789 11.018 1.00 95.88 184 ILE A N 1
ATOM 1419 C CA . ILE A 1 184 ? -4.527 3.839 11.825 1.00 95.88 184 ILE A CA 1
ATOM 1420 C C . ILE A 1 184 ? -3.076 3.760 11.360 1.00 95.88 184 ILE A C 1
ATOM 1422 O O . ILE A 1 184 ? -2.783 3.880 10.167 1.00 95.88 184 ILE A O 1
ATOM 1426 N N . PHE A 1 185 ? -2.168 3.520 12.303 1.00 94.56 185 PHE A N 1
ATOM 1427 C CA . PHE A 1 185 ? -0.733 3.433 12.046 1.00 94.56 185 PHE A CA 1
ATOM 1428 C C . PHE A 1 185 ? -0.111 2.262 12.817 1.00 94.56 185 PHE A C 1
ATOM 1430 O O . PHE A 1 185 ? -0.539 1.980 13.936 1.00 94.56 185 PHE A O 1
ATOM 1437 N N . PRO A 1 186 ? 0.920 1.601 12.269 1.00 93.75 186 PRO A N 1
ATOM 1438 C CA . PRO A 1 186 ? 1.607 0.502 12.936 1.00 93.75 186 PRO A CA 1
ATOM 1439 C C . PRO A 1 186 ? 2.719 1.002 13.869 1.00 93.75 186 PRO A C 1
ATOM 1441 O O . PRO A 1 186 ? 3.226 0.249 14.695 1.00 93.75 186 PRO A O 1
ATOM 1444 N N . VAL A 1 187 ? 3.125 2.270 13.725 1.00 91.56 187 VAL A N 1
ATOM 1445 C CA . VAL A 1 187 ? 4.227 2.891 14.460 1.00 91.56 187 VAL A CA 1
ATOM 1446 C C . VAL A 1 187 ? 3.834 4.307 14.886 1.00 91.56 187 VAL A C 1
ATOM 1448 O O . VAL A 1 187 ? 3.347 5.105 14.083 1.00 91.56 187 VAL A O 1
ATOM 1451 N N . ARG A 1 188 ? 4.103 4.653 16.152 1.00 92.00 188 ARG A N 1
ATOM 1452 C CA . ARG A 1 188 ? 3.785 5.969 16.735 1.00 92.00 188 ARG A CA 1
ATOM 1453 C C . ARG A 1 188 ? 4.369 7.147 15.949 1.00 92.00 188 ARG A C 1
ATOM 1455 O O . ARG A 1 188 ? 3.661 8.117 15.702 1.00 92.00 188 ARG A O 1
ATOM 1462 N N . SER A 1 189 ? 5.637 7.079 15.549 1.00 89.44 189 SER A N 1
ATOM 1463 C CA . SER A 1 189 ? 6.304 8.176 14.829 1.00 89.44 189 SER A CA 1
ATOM 1464 C C . SER A 1 189 ? 5.675 8.454 13.457 1.00 89.44 189 SER A C 1
ATOM 1466 O O . SER A 1 189 ? 5.621 9.604 13.019 1.00 89.44 189 SER A O 1
ATOM 1468 N N . GLU A 1 190 ? 5.142 7.427 12.790 1.00 87.44 190 GLU A N 1
ATOM 1469 C CA . GLU A 1 190 ? 4.396 7.586 11.539 1.00 87.44 190 GLU A CA 1
ATOM 1470 C C . GLU A 1 190 ? 3.056 8.280 11.773 1.00 87.44 190 GLU A C 1
ATOM 1472 O O . GLU A 1 190 ? 2.711 9.205 11.028 1.00 87.44 190 GLU A O 1
ATOM 1477 N N . ALA A 1 191 ? 2.349 7.887 12.839 1.00 88.25 191 ALA A N 1
ATOM 1478 C CA . ALA A 1 191 ? 1.126 8.549 13.272 1.00 88.25 191 ALA A CA 1
ATOM 1479 C C . ALA A 1 191 ? 1.388 10.034 13.538 1.00 88.25 191 ALA A C 1
ATOM 1481 O O . ALA A 1 191 ? 0.716 10.889 12.975 1.00 88.25 191 ALA A O 1
ATOM 1482 N N . GLU A 1 192 ? 2.422 10.365 14.311 1.00 88.88 192 GLU A N 1
ATOM 1483 C CA . GLU A 1 192 ? 2.788 11.751 14.614 1.00 88.88 192 GLU A CA 1
ATOM 1484 C C . GLU A 1 192 ? 3.109 12.563 13.354 1.00 88.88 192 GLU A C 1
ATOM 1486 O O . GLU A 1 192 ? 2.669 13.709 13.227 1.00 88.88 192 GLU A O 1
ATOM 1491 N N . ARG A 1 193 ? 3.846 11.983 12.397 1.00 84.44 193 ARG A N 1
ATOM 1492 C CA . ARG A 1 193 ? 4.175 12.641 11.123 1.00 84.44 193 ARG A CA 1
ATOM 1493 C C . ARG A 1 193 ? 2.915 12.972 10.324 1.00 84.44 193 ARG A C 1
ATOM 1495 O O . ARG A 1 193 ? 2.796 14.086 9.812 1.00 84.44 193 ARG A O 1
ATOM 1502 N N . LEU A 1 194 ? 1.991 12.020 10.187 1.00 78.75 194 LEU A N 1
ATOM 1503 C CA . LEU A 1 194 ? 0.823 12.184 9.321 1.00 78.75 194 LEU A CA 1
ATOM 1504 C C . LEU A 1 194 ? -0.298 12.978 10.006 1.00 78.75 194 LEU A C 1
ATOM 1506 O O . LEU A 1 194 ? -0.894 13.851 9.378 1.00 78.75 194 LEU A O 1
ATOM 1510 N N . VAL A 1 195 ? -0.528 12.754 11.299 1.00 81.00 195 VAL A N 1
ATOM 1511 C CA . VAL A 1 195 ? -1.537 13.460 12.103 1.00 81.00 195 VAL A CA 1
ATOM 1512 C C . VAL A 1 195 ? -1.200 14.941 12.241 1.00 81.00 195 VAL A C 1
ATOM 1514 O O . VAL A 1 195 ? -2.106 15.756 12.117 1.00 81.00 195 VAL A O 1
ATOM 1517 N N . LYS A 1 196 ? 0.079 15.336 12.358 1.00 79.31 196 LYS A N 1
ATOM 1518 C CA . LYS A 1 196 ? 0.475 16.764 12.328 1.00 79.31 196 LYS A CA 1
ATOM 1519 C C . LYS A 1 196 ? -0.051 17.514 11.101 1.00 79.31 196 LYS A C 1
ATOM 1521 O O . LYS A 1 196 ? -0.335 18.702 11.196 1.00 79.31 196 LYS A O 1
ATOM 1526 N N . ARG A 1 197 ? -0.167 16.832 9.960 1.00 77.38 197 ARG A N 1
ATOM 1527 C CA . ARG A 1 197 ? -0.637 17.419 8.699 1.00 77.38 197 ARG A CA 1
ATOM 1528 C C . ARG A 1 197 ? -2.160 17.466 8.599 1.00 77.38 197 ARG A C 1
ATOM 1530 O O . ARG A 1 197 ? -2.679 18.388 7.983 1.00 77.38 197 ARG A O 1
ATOM 1537 N N . VAL A 1 198 ? -2.857 16.471 9.146 1.00 75.25 198 VAL A N 1
ATOM 1538 C CA . VAL A 1 198 ? -4.307 16.315 8.942 1.00 75.25 198 VAL A CA 1
ATOM 1539 C C . VAL A 1 198 ? -5.119 16.838 10.132 1.00 75.25 198 VAL A C 1
ATOM 1541 O O . VAL A 1 198 ? -6.137 17.493 9.937 1.00 75.25 198 VAL A O 1
ATOM 1544 N N . THR A 1 199 ? -4.646 16.617 11.358 1.00 77.31 199 THR A N 1
ATOM 1545 C CA . THR A 1 199 ? -5.241 17.123 12.606 1.00 77.31 199 THR A CA 1
ATOM 1546 C C . THR A 1 199 ? -4.156 17.531 13.602 1.00 77.31 199 THR A C 1
ATOM 1548 O O . THR A 1 199 ? -3.805 16.755 14.500 1.00 77.31 199 THR A O 1
ATOM 1551 N N . PRO A 1 200 ? -3.591 18.741 13.451 1.00 80.62 200 PRO A N 1
ATOM 1552 C CA . PRO A 1 200 ? -2.515 19.215 14.309 1.00 80.62 200 PRO A CA 1
ATOM 1553 C C . PRO A 1 200 ? -2.953 19.305 15.778 1.00 80.62 200 PRO A C 1
ATOM 1555 O O . PRO A 1 200 ? -4.092 19.646 16.087 1.00 80.62 200 PRO A O 1
ATOM 1558 N N . GLY A 1 201 ? -2.027 19.006 16.692 1.00 81.75 201 GLY A N 1
ATOM 1559 C CA . GLY A 1 201 ? -2.236 19.139 18.139 1.00 81.75 201 GLY A CA 1
ATOM 1560 C C . GLY A 1 201 ? -2.966 17.974 18.814 1.00 81.75 201 GLY A C 1
ATOM 1561 O O . GLY A 1 201 ? -3.073 17.968 20.038 1.00 81.75 201 GLY A O 1
ATOM 1562 N N . LYS A 1 202 ? -3.432 16.970 18.062 1.00 88.44 202 LYS A N 1
ATOM 1563 C CA . LYS A 1 202 ? -4.019 15.757 18.646 1.00 88.44 202 LYS A CA 1
ATOM 1564 C C . LYS A 1 202 ? -2.938 14.825 19.191 1.00 88.44 202 LYS A C 1
ATOM 1566 O O . LYS A 1 202 ? -1.894 14.626 18.566 1.00 88.44 202 LYS A O 1
ATOM 1571 N N . ARG A 1 203 ? -3.203 14.240 20.360 1.00 91.00 203 ARG A N 1
ATOM 1572 C CA . ARG A 1 203 ? -2.346 13.220 20.970 1.00 91.00 203 ARG A CA 1
ATOM 1573 C C . ARG A 1 203 ? -2.485 11.904 20.206 1.00 91.00 203 ARG A C 1
ATOM 1575 O O . ARG A 1 203 ? -3.572 11.564 19.750 1.00 91.00 203 ARG A O 1
ATOM 1582 N N . ILE A 1 204 ? -1.388 11.156 20.093 1.00 94.06 204 ILE A N 1
ATOM 1583 C CA . ILE A 1 204 ? -1.407 9.789 19.565 1.00 94.06 204 ILE A CA 1
ATOM 1584 C C . ILE A 1 204 ? -1.598 8.796 20.708 1.00 94.06 204 ILE A C 1
ATOM 1586 O O . ILE A 1 204 ? -0.823 8.786 21.674 1.00 94.06 204 ILE A O 1
ATOM 1590 N N . VAL A 1 205 ? -2.595 7.933 20.566 1.00 93.56 205 VAL A N 1
ATOM 1591 C CA . VAL A 1 205 ? -2.949 6.878 21.517 1.00 93.56 205 VAL A CA 1
ATOM 1592 C C . VAL A 1 205 ? -2.623 5.527 20.890 1.00 93.56 205 VAL A C 1
ATOM 1594 O O . VAL A 1 205 ? -2.708 5.370 19.673 1.00 93.56 205 VAL A O 1
ATOM 1597 N N . ALA A 1 206 ? -2.177 4.589 21.722 1.00 95.19 206 ALA A N 1
ATOM 1598 C CA . ALA A 1 206 ? -2.031 3.192 21.345 1.00 95.19 206 ALA A CA 1
ATOM 1599 C C . ALA A 1 206 ? -3.300 2.452 21.776 1.00 95.19 206 ALA A C 1
ATOM 1601 O O . ALA A 1 206 ? -3.674 2.528 22.946 1.00 95.19 206 ALA A O 1
ATOM 1602 N N . ASP A 1 207 ? -3.949 1.782 20.835 1.00 94.69 207 ASP A N 1
ATOM 1603 C CA . ASP A 1 207 ? -5.075 0.883 21.062 1.00 94.69 207 ASP A CA 1
ATOM 1604 C C . ASP A 1 207 ? -4.539 -0.559 20.991 1.00 94.69 207 ASP A C 1
ATOM 1606 O O . ASP A 1 207 ? -3.997 -0.953 19.945 1.00 94.69 207 ASP A O 1
ATOM 1610 N N . PRO A 1 208 ? -4.596 -1.344 22.085 1.00 96.38 208 PRO A N 1
ATOM 1611 C CA . PRO A 1 208 ? -4.211 -2.749 22.057 1.00 96.38 208 PRO A CA 1
ATOM 1612 C C . PRO A 1 208 ? -4.945 -3.491 20.940 1.00 96.38 208 PRO A C 1
ATOM 1614 O O . PRO A 1 208 ? -6.148 -3.332 20.752 1.00 96.38 208 PRO A O 1
ATOM 1617 N N . ILE A 1 209 ? -4.249 -4.355 20.199 1.00 95.88 209 ILE A N 1
ATOM 1618 C CA . ILE A 1 209 ? -4.848 -4.990 19.017 1.00 95.88 209 ILE A CA 1
ATOM 1619 C C . ILE A 1 209 ? -6.076 -5.849 19.365 1.00 95.88 209 ILE A C 1
ATOM 1621 O O . ILE A 1 209 ? -6.985 -5.984 18.548 1.00 95.88 209 ILE A O 1
ATOM 1625 N N . ALA A 1 210 ? -6.131 -6.400 20.582 1.00 95.00 210 ALA A N 1
ATOM 1626 C CA . ALA A 1 210 ? -7.284 -7.141 21.089 1.00 95.00 210 ALA A CA 1
ATOM 1627 C C . ALA A 1 210 ? -8.524 -6.244 21.269 1.00 95.00 210 ALA A C 1
ATOM 1629 O O . ALA A 1 210 ? -9.629 -6.627 20.873 1.00 95.00 210 ALA A O 1
ATOM 1630 N N . ASP A 1 211 ? -8.337 -5.035 21.796 1.00 95.88 211 ASP A N 1
ATOM 1631 C CA . ASP A 1 211 ? -9.400 -4.050 22.011 1.00 95.88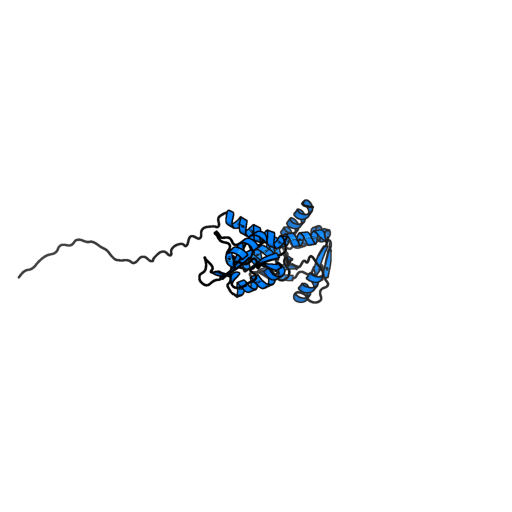 211 ASP A CA 1
ATOM 1632 C C . ASP A 1 211 ? -9.840 -3.451 20.673 1.00 95.88 211 ASP A C 1
ATOM 1634 O O . ASP A 1 211 ? -11.035 -3.406 20.362 1.00 95.88 211 ASP A O 1
ATOM 1638 N N . PHE A 1 212 ? -8.875 -3.141 19.802 1.00 96.50 212 PHE A N 1
ATOM 1639 C CA . PHE A 1 212 ? -9.151 -2.691 18.445 1.00 96.50 212 PHE A CA 1
ATOM 1640 C C . PHE A 1 212 ? -10.022 -3.693 17.670 1.00 96.50 212 PHE A C 1
ATOM 1642 O O . PHE A 1 212 ? -10.981 -3.308 16.996 1.00 96.50 212 PHE A O 1
ATOM 1649 N N . ARG A 1 213 ? -9.724 -4.996 17.787 1.00 95.81 213 ARG A N 1
ATOM 1650 C CA . ARG A 1 213 ? -10.485 -6.080 17.139 1.00 95.81 213 ARG A CA 1
ATOM 1651 C C . ARG A 1 213 ? -11.874 -6.273 17.738 1.00 95.81 213 ARG A C 1
ATOM 1653 O O . ARG A 1 213 ? -12.831 -6.438 16.986 1.00 95.81 213 ARG A O 1
ATOM 1660 N N . SER A 1 214 ? -11.974 -6.297 19.063 1.00 95.56 214 SER A N 1
ATOM 1661 C CA . SER A 1 214 ? -13.210 -6.657 19.769 1.00 95.56 214 SER A CA 1
ATOM 1662 C C . SER A 1 214 ? -14.184 -5.492 19.946 1.00 95.56 214 SER A C 1
ATOM 1664 O O . SER A 1 214 ? -15.382 -5.731 20.077 1.00 95.56 214 SER A O 1
ATOM 1666 N N . SER A 1 215 ? -13.690 -4.252 19.919 1.00 95.00 215 SER A N 1
ATOM 1667 C CA . SER A 1 215 ? -14.472 -3.054 20.242 1.00 95.00 215 SER A CA 1
ATOM 1668 C C . SER A 1 215 ? -14.417 -2.006 19.130 1.00 95.00 215 SER A C 1
ATOM 1670 O O . SER A 1 215 ? -15.457 -1.653 18.569 1.00 95.00 215 SER A O 1
ATOM 1672 N N . THR A 1 216 ? -13.222 -1.539 18.750 1.00 95.56 216 THR A N 1
ATOM 1673 C CA . THR A 1 216 ? -13.078 -0.409 17.813 1.00 95.56 216 THR A CA 1
ATOM 1674 C C . THR A 1 216 ? -13.587 -0.746 16.406 1.00 95.56 216 THR A C 1
ATOM 1676 O O . THR A 1 216 ? -14.375 0.010 15.834 1.00 95.56 216 THR A O 1
ATOM 1679 N N . LEU A 1 217 ? -13.196 -1.891 15.835 1.00 96.94 217 LEU A N 1
ATOM 1680 C CA . LEU A 1 217 ? -13.633 -2.304 14.494 1.00 96.94 217 LEU A CA 1
ATOM 1681 C C . LEU A 1 217 ? -15.149 -2.575 14.401 1.00 96.94 217 LEU A C 1
ATOM 1683 O O . LEU A 1 217 ? -15.762 -2.066 13.456 1.00 96.94 217 LEU A O 1
ATOM 1687 N N . PRO A 1 218 ? -15.793 -3.303 15.340 1.00 96.75 218 PRO A N 1
ATOM 1688 C CA . PRO A 1 218 ? -17.252 -3.430 15.368 1.00 96.75 218 PRO A CA 1
ATOM 1689 C C . PRO A 1 218 ? -17.974 -2.082 15.457 1.00 96.75 218 PRO A C 1
ATOM 1691 O O . PRO A 1 218 ? -18.885 -1.823 14.670 1.00 96.75 218 PRO A O 1
ATOM 1694 N N . TRP A 1 219 ? -17.516 -1.185 16.338 1.00 95.06 219 TRP A N 1
ATOM 1695 C CA . TRP A 1 219 ? -18.096 0.150 16.502 1.00 95.06 219 TRP A CA 1
ATOM 1696 C C . TRP A 1 219 ? -18.047 0.983 15.209 1.00 95.06 219 TRP A C 1
ATOM 1698 O O . TRP A 1 219 ? -19.041 1.630 14.853 1.00 95.06 219 TRP A O 1
ATOM 1708 N N . LEU A 1 220 ? -16.924 0.931 14.476 1.00 95.50 220 LEU A N 1
ATOM 1709 C CA . LEU A 1 220 ? -16.781 1.560 13.157 1.00 95.50 220 LEU A CA 1
ATOM 1710 C C . LEU A 1 220 ? -17.722 0.932 12.121 1.00 95.50 220 LEU A C 1
ATOM 1712 O O . LEU A 1 220 ? -18.356 1.654 11.348 1.00 95.50 220 LEU A O 1
ATOM 1716 N N . ALA A 1 221 ? -17.818 -0.401 12.102 1.00 95.38 221 ALA A N 1
ATOM 1717 C CA . ALA A 1 221 ? -18.630 -1.138 11.138 1.00 95.38 221 ALA A CA 1
ATOM 1718 C C . ALA A 1 221 ? -20.127 -0.825 11.288 1.00 95.38 221 ALA A C 1
ATOM 1720 O O . ALA A 1 221 ? -20.793 -0.540 10.290 1.00 95.38 221 ALA A O 1
ATOM 1721 N N . GLU A 1 222 ? -20.643 -0.790 12.521 1.00 94.94 222 GLU A N 1
ATOM 1722 C CA . GLU A 1 222 ? -22.029 -0.397 12.827 1.00 94.94 222 GLU A CA 1
ATOM 1723 C C . GLU A 1 222 ? -22.381 0.985 12.262 1.00 94.94 222 GLU A C 1
ATOM 1725 O O . GLU A 1 222 ? -23.479 1.202 11.747 1.00 94.94 222 GLU A O 1
ATOM 1730 N N . ARG A 1 223 ? -21.423 1.916 12.320 1.00 91.94 223 ARG A N 1
ATOM 1731 C CA . ARG A 1 223 ? -21.579 3.311 11.877 1.00 91.94 223 ARG A CA 1
ATOM 1732 C C . ARG A 1 223 ? -21.171 3.535 10.423 1.00 91.94 223 ARG A C 1
ATOM 1734 O O . ARG A 1 223 ? -21.234 4.664 9.935 1.00 91.94 223 ARG A O 1
ATOM 1741 N N . ARG A 1 224 ? -20.781 2.471 9.709 1.00 92.12 224 ARG A N 1
ATOM 1742 C CA . ARG A 1 224 ? -20.295 2.513 8.316 1.00 92.12 224 ARG A CA 1
ATOM 1743 C C . ARG A 1 224 ? -19.129 3.489 8.131 1.00 92.12 224 ARG A C 1
ATOM 1745 O O . ARG A 1 224 ? -19.031 4.183 7.114 1.00 92.12 224 ARG A O 1
ATOM 1752 N N . HIS A 1 225 ? -18.279 3.581 9.147 1.00 93.81 225 HIS A N 1
ATOM 1753 C CA . HIS A 1 225 ? -17.050 4.356 9.108 1.00 93.81 225 HIS A CA 1
ATOM 1754 C C . HIS A 1 225 ? -15.928 3.539 8.475 1.00 93.81 225 HIS A C 1
ATOM 1756 O O . HIS A 1 225 ? -15.905 2.309 8.537 1.00 93.81 225 HIS A O 1
ATOM 1762 N N . LEU A 1 226 ? -15.000 4.247 7.841 1.00 95.94 226 LEU A N 1
ATOM 1763 C CA . LEU A 1 226 ? -13.878 3.644 7.137 1.00 95.94 226 LEU A CA 1
ATOM 1764 C C . LEU A 1 226 ? -12.643 3.578 8.030 1.00 95.94 226 LEU A C 1
ATOM 1766 O O . LEU A 1 226 ? -12.465 4.382 8.943 1.00 95.94 226 LEU A O 1
ATOM 1770 N N . VAL A 1 227 ? -11.756 2.649 7.704 1.00 96.88 227 VAL A N 1
ATOM 1771 C CA . VAL A 1 227 ? -10.384 2.612 8.197 1.00 96.88 227 VAL A CA 1
ATOM 1772 C C . VAL A 1 227 ? -9.474 3.115 7.088 1.00 96.88 227 VAL A C 1
ATOM 1774 O O . VAL A 1 227 ? -9.570 2.677 5.941 1.00 96.88 227 VAL A O 1
ATOM 1777 N N . VAL A 1 228 ? -8.584 4.038 7.426 1.00 95.38 228 VAL A N 1
ATOM 1778 C CA . VAL A 1 228 ? -7.607 4.616 6.510 1.00 95.38 228 VAL A CA 1
ATOM 1779 C C . VAL A 1 228 ? -6.211 4.292 7.009 1.00 95.38 228 VAL A C 1
ATOM 1781 O O . VAL A 1 228 ? -5.888 4.495 8.176 1.00 95.38 228 VAL A O 1
ATOM 1784 N N . LEU A 1 229 ? -5.375 3.781 6.113 1.00 94.75 229 LEU A N 1
ATOM 1785 C CA . LEU A 1 229 ? -3.993 3.416 6.411 1.00 94.75 229 LEU A CA 1
ATOM 1786 C C . LEU A 1 229 ? -3.081 3.791 5.241 1.00 94.75 229 LEU A C 1
ATOM 1788 O O . LEU A 1 229 ? -3.517 3.827 4.091 1.00 94.75 229 LEU A O 1
ATOM 1792 N N . GLU A 1 230 ? -1.814 4.076 5.525 1.00 93.38 230 GLU A N 1
ATOM 1793 C CA . GLU A 1 230 ? -0.764 4.290 4.521 1.00 93.38 230 GLU A CA 1
ATOM 1794 C C . GLU A 1 230 ? 0.135 3.040 4.508 1.00 93.38 230 GLU A C 1
ATOM 1796 O O . GLU A 1 230 ? 1.056 2.947 5.313 1.00 93.38 230 GLU A O 1
ATOM 1801 N N . PRO A 1 231 ? -0.146 2.034 3.655 1.00 94.56 231 PRO A N 1
ATOM 1802 C CA . PRO A 1 231 ? 0.530 0.737 3.741 1.00 94.56 231 PRO A CA 1
ATOM 1803 C C . PRO A 1 231 ? 1.968 0.778 3.211 1.00 94.56 231 PRO A C 1
ATOM 1805 O O . PRO A 1 231 ? 2.769 -0.094 3.527 1.00 94.56 231 PRO A O 1
ATOM 1808 N N . ILE A 1 232 ? 2.285 1.784 2.393 1.00 94.75 232 ILE A N 1
ATOM 1809 C CA . ILE A 1 232 ? 3.636 2.105 1.940 1.00 94.75 232 ILE A CA 1
ATOM 1810 C C . ILE A 1 232 ? 3.837 3.595 2.247 1.00 94.75 232 ILE A C 1
ATOM 1812 O O . ILE A 1 232 ? 3.141 4.419 1.642 1.00 94.75 232 ILE A O 1
ATOM 1816 N N . PRO A 1 233 ? 4.733 3.965 3.178 1.00 89.06 233 PRO A N 1
ATOM 1817 C CA . PRO A 1 233 ? 4.957 5.362 3.538 1.00 89.06 233 PRO A CA 1
ATOM 1818 C C . PRO A 1 233 ? 5.257 6.237 2.312 1.00 89.06 233 PRO A C 1
ATOM 1820 O O . PRO A 1 233 ? 6.130 5.908 1.516 1.00 89.06 233 PRO A O 1
ATOM 1823 N N . GLY A 1 234 ? 4.530 7.348 2.148 1.00 87.81 234 GLY A N 1
ATOM 1824 C CA . GLY A 1 234 ? 4.704 8.285 1.029 1.00 87.81 234 GLY A CA 1
ATOM 1825 C C . GLY A 1 234 ? 3.900 7.947 -0.233 1.00 87.81 234 GLY A C 1
ATOM 1826 O O . GLY A 1 234 ? 3.650 8.835 -1.043 1.00 87.81 234 GLY A O 1
ATOM 1827 N N . ALA A 1 235 ? 3.398 6.717 -0.376 1.00 92.62 235 ALA A N 1
ATOM 1828 C CA . ALA A 1 235 ? 2.597 6.284 -1.530 1.00 92.62 235 ALA A CA 1
ATOM 1829 C C . ALA A 1 235 ? 1.117 6.733 -1.465 1.00 92.62 235 ALA A C 1
ATOM 1831 O O . ALA A 1 235 ? 0.310 6.468 -2.373 1.00 92.62 235 ALA A O 1
ATOM 1832 N N . GLY A 1 236 ? 0.731 7.390 -0.369 1.00 90.62 236 GLY A N 1
ATOM 1833 C CA . GLY A 1 236 ? -0.639 7.779 -0.074 1.00 90.62 236 GLY A CA 1
ATOM 1834 C C . GLY A 1 236 ? -1.475 6.641 0.513 1.00 90.62 236 GLY A C 1
ATOM 1835 O O . GLY A 1 236 ? -1.047 5.495 0.638 1.00 90.62 236 GLY A O 1
ATOM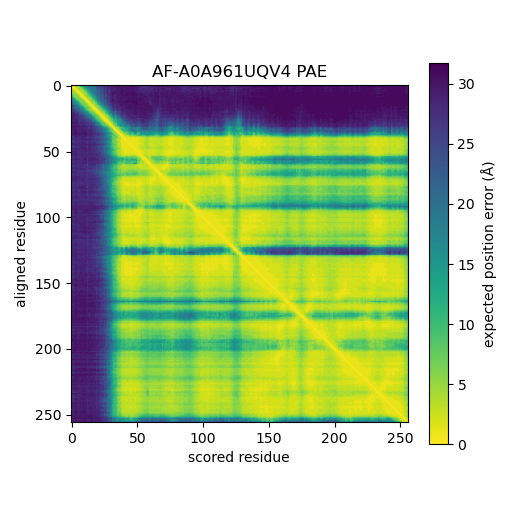 1836 N N . VAL A 1 237 ? -2.711 6.974 0.872 1.00 92.31 237 VAL A N 1
ATOM 1837 C CA . VAL A 1 237 ? -3.551 6.109 1.705 1.00 92.31 237 VAL A CA 1
ATOM 1838 C C . VAL A 1 237 ? -4.355 5.070 0.917 1.00 92.31 237 VAL A C 1
ATOM 1840 O O . VAL A 1 237 ? -4.519 5.158 -0.309 1.00 92.31 237 VAL A O 1
ATOM 1843 N N . VAL A 1 238 ? -4.859 4.084 1.658 1.00 94.88 238 VAL A N 1
ATOM 1844 C CA . VAL A 1 238 ? -5.900 3.130 1.278 1.00 94.88 238 VAL A CA 1
ATOM 1845 C C . VAL A 1 238 ? -7.051 3.262 2.268 1.00 94.88 238 VAL A C 1
ATOM 1847 O O . VAL A 1 238 ? -6.837 3.352 3.474 1.00 94.88 238 VAL A O 1
ATOM 1850 N N . GLU A 1 239 ? -8.265 3.259 1.732 1.00 94.88 239 GLU A N 1
ATOM 1851 C CA . GLU A 1 239 ? -9.522 3.296 2.474 1.00 94.88 239 GLU A CA 1
ATOM 1852 C C . GLU A 1 239 ? -10.128 1.890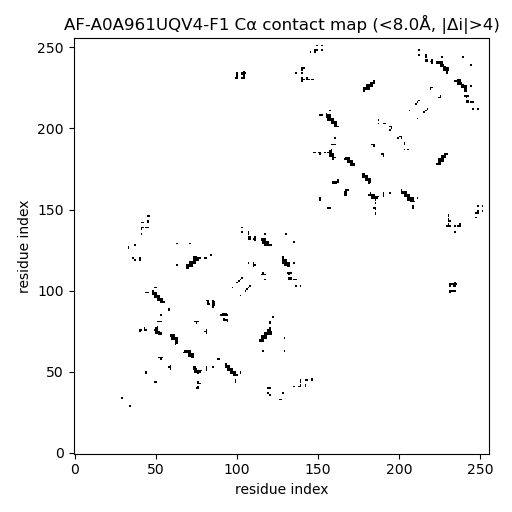 2.455 1.00 94.88 239 GLU A C 1
ATOM 1854 O O . GLU A 1 239 ? -10.252 1.293 1.381 1.00 94.88 239 GLU A O 1
ATOM 1859 N N . LEU A 1 240 ? -10.502 1.363 3.616 1.00 96.38 240 LEU A N 1
ATOM 1860 C CA . LEU A 1 240 ? -11.083 0.032 3.777 1.00 96.38 240 LEU A CA 1
ATOM 1861 C C . LEU A 1 240 ? -12.329 0.105 4.656 1.00 96.38 240 LEU A C 1
ATOM 1863 O O . LEU A 1 240 ? -12.406 0.917 5.577 1.00 96.38 240 LEU A O 1
ATOM 1867 N N . GLU A 1 241 ? -13.291 -0.777 4.404 1.00 96.06 241 GLU A N 1
ATOM 1868 C CA . GLU A 1 241 ? -14.391 -0.989 5.342 1.00 96.06 241 GLU A CA 1
ATOM 1869 C C . GLU A 1 241 ? -13.848 -1.644 6.620 1.00 96.06 241 GLU A C 1
ATOM 1871 O O . GLU A 1 241 ? -12.976 -2.518 6.567 1.00 96.06 241 GLU A O 1
ATOM 1876 N N . ALA A 1 242 ? -14.379 -1.262 7.783 1.00 96.31 242 ALA A N 1
ATOM 1877 C CA . ALA A 1 242 ? -13.936 -1.829 9.060 1.00 96.31 242 ALA A CA 1
ATOM 1878 C C . ALA A 1 242 ? -14.099 -3.363 9.108 1.00 96.31 242 ALA A C 1
ATOM 1880 O O . ALA A 1 242 ? -13.231 -4.068 9.625 1.00 96.31 242 ALA A O 1
ATOM 1881 N N . ALA A 1 243 ? -15.159 -3.892 8.484 1.00 95.50 243 ALA A N 1
ATOM 1882 C CA . ALA A 1 243 ? -15.389 -5.330 8.357 1.00 95.50 243 ALA A CA 1
ATOM 1883 C C . ALA A 1 243 ? -14.294 -6.045 7.539 1.00 95.50 243 ALA A C 1
ATOM 1885 O O . ALA A 1 243 ? -13.888 -7.153 7.890 1.00 95.50 243 ALA A O 1
ATOM 1886 N N . ASP A 1 244 ? -13.766 -5.406 6.488 1.00 96.38 244 ASP A N 1
ATOM 1887 C CA . ASP A 1 244 ? -12.679 -5.973 5.683 1.00 96.38 244 ASP A CA 1
ATOM 1888 C C . ASP A 1 244 ? -11.372 -6.035 6.477 1.00 96.38 244 ASP A C 1
ATOM 1890 O O . ASP A 1 244 ? -10.624 -7.010 6.371 1.00 96.38 244 ASP A O 1
ATOM 1894 N N . VAL A 1 245 ? -11.096 -5.009 7.288 1.00 97.19 245 VAL A N 1
ATOM 1895 C CA . VAL A 1 245 ? -9.933 -4.992 8.187 1.00 97.19 245 VAL A CA 1
ATOM 1896 C C . VAL A 1 245 ? -10.058 -6.094 9.235 1.00 97.19 245 VAL A C 1
ATOM 1898 O O . VAL A 1 245 ? -9.117 -6.869 9.404 1.00 97.19 245 VAL A O 1
ATOM 1901 N N . ALA A 1 246 ? -11.228 -6.233 9.868 1.00 96.25 246 ALA A N 1
ATOM 1902 C CA . ALA A 1 246 ? -11.495 -7.291 10.842 1.00 96.25 246 ALA A CA 1
ATOM 1903 C C . ALA A 1 246 ? -11.286 -8.690 10.237 1.00 96.25 246 ALA A C 1
ATOM 1905 O O . ALA A 1 246 ? -10.562 -9.512 10.799 1.00 96.25 246 ALA A O 1
ATOM 1906 N N . ALA A 1 247 ? -11.834 -8.941 9.043 1.00 95.50 247 ALA A N 1
ATOM 1907 C CA . ALA A 1 247 ? -11.679 -10.218 8.352 1.00 95.50 247 ALA A CA 1
ATOM 1908 C C . ALA A 1 247 ? -10.215 -10.529 7.992 1.00 95.50 247 ALA A C 1
ATOM 1910 O O . ALA A 1 247 ? -9.794 -11.685 8.052 1.00 95.50 247 ALA A O 1
ATOM 1911 N N . ARG A 1 248 ? -9.422 -9.520 7.608 1.00 95.44 248 ARG A N 1
ATOM 1912 C CA . ARG A 1 248 ? -7.989 -9.694 7.314 1.00 95.44 248 ARG A CA 1
ATO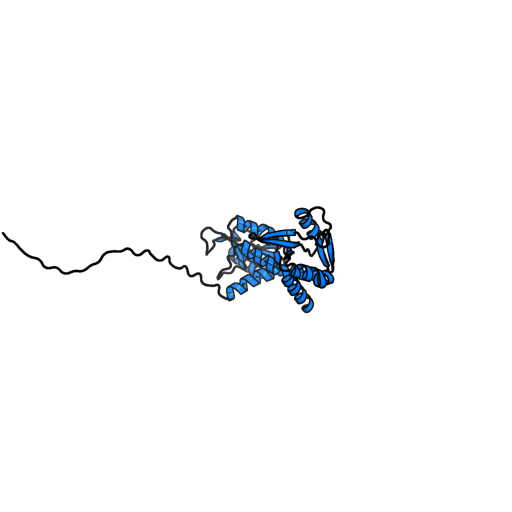M 1913 C C . ARG A 1 248 ? -7.180 -9.975 8.576 1.00 95.44 248 ARG A C 1
ATOM 1915 O O . ARG A 1 248 ? -6.340 -10.867 8.544 1.00 95.44 248 ARG A O 1
ATOM 1922 N N . LEU A 1 249 ? -7.451 -9.259 9.667 1.00 94.88 249 LEU A N 1
ATOM 1923 C CA . LEU A 1 249 ? -6.796 -9.483 10.956 1.00 94.88 249 LEU A CA 1
ATOM 1924 C C . LEU A 1 249 ? -7.070 -10.890 11.498 1.00 94.88 249 LEU A C 1
ATOM 1926 O O . LEU A 1 249 ? -6.127 -11.566 11.894 1.00 94.88 249 LEU A O 1
ATOM 1930 N N . ALA A 1 250 ? -8.317 -11.363 11.423 1.00 92.94 250 ALA A N 1
ATOM 1931 C CA . ALA A 1 250 ? -8.668 -12.717 11.848 1.00 92.94 250 ALA A CA 1
ATOM 1932 C C . ALA A 1 250 ? -7.879 -13.791 11.076 1.00 92.94 250 ALA A C 1
ATOM 1934 O O . ALA A 1 250 ? -7.386 -14.747 11.661 1.00 92.94 250 ALA A O 1
ATOM 1935 N N . ARG A 1 251 ? -7.680 -13.6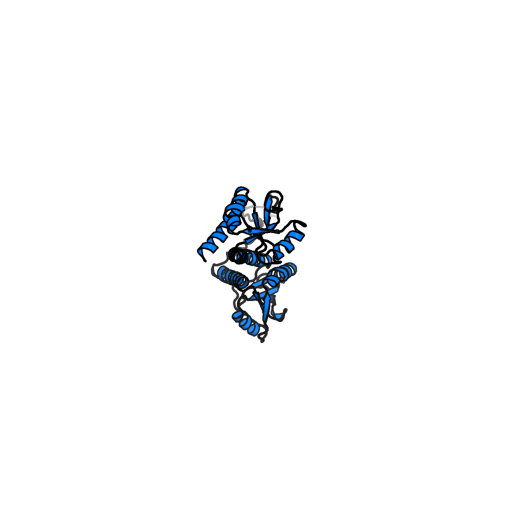30 9.757 1.00 91.75 251 ARG A N 1
ATOM 1936 C CA . ARG A 1 251 ? -6.882 -14.586 8.957 1.00 91.75 251 ARG A CA 1
ATOM 1937 C C . ARG A 1 251 ? -5.415 -14.659 9.378 1.00 91.75 251 ARG A C 1
ATOM 1939 O O . ARG A 1 251 ? -4.806 -15.704 9.185 1.00 91.75 251 ARG A O 1
ATOM 1946 N N . LEU A 1 252 ? -4.854 -13.568 9.896 1.00 88.00 252 LEU A N 1
ATOM 1947 C CA . LEU A 1 252 ? -3.471 -13.537 10.373 1.00 88.00 252 LEU A CA 1
ATOM 1948 C C . LEU A 1 252 ? -3.315 -14.279 11.704 1.00 88.00 252 LEU A C 1
ATOM 1950 O O . LEU A 1 252 ? -2.289 -14.913 11.906 1.00 88.00 252 LEU A O 1
ATOM 1954 N N . GLU A 1 253 ? -4.333 -14.260 12.571 1.00 78.06 253 GLU A N 1
ATOM 1955 C CA . GLU A 1 253 ? -4.333 -15.040 13.820 1.00 78.06 253 GLU A CA 1
ATOM 1956 C C . GLU A 1 253 ? -4.317 -16.549 13.555 1.00 78.06 253 GLU A C 1
ATOM 1958 O O . GLU A 1 253 ? -3.596 -17.274 14.224 1.00 78.06 253 GLU A O 1
ATOM 1963 N N . TYR A 1 254 ? -5.073 -17.026 12.560 1.00 68.94 254 TYR A N 1
ATOM 1964 C CA . TYR A 1 254 ? -5.117 -18.456 12.215 1.00 68.94 254 TYR A CA 1
ATOM 1965 C C . TYR A 1 254 ? -3.889 -18.955 11.438 1.00 68.94 254 TYR A C 1
ATOM 1967 O O . TYR A 1 254 ? -3.762 -20.158 11.212 1.00 68.94 254 TYR A O 1
ATOM 1975 N N . ALA A 1 255 ? -3.033 -18.048 10.964 1.00 62.50 255 ALA A N 1
ATOM 1976 C CA . ALA A 1 255 ? -1.823 -18.375 10.211 1.00 62.50 255 ALA A CA 1
ATOM 1977 C C . ALA A 1 255 ? -0.544 -18.356 11.070 1.00 62.50 255 ALA A C 1
ATOM 1979 O O . ALA A 1 255 ? 0.510 -18.748 10.564 1.00 62.50 255 ALA A O 1
ATOM 1980 N N . ALA A 1 256 ? -0.640 -17.877 12.315 1.00 54.56 256 ALA A N 1
ATOM 1981 C CA . ALA A 1 256 ? 0.425 -17.864 13.317 1.00 54.56 256 ALA A CA 1
ATOM 1982 C C . ALA A 1 256 ? 0.368 -19.126 14.192 1.00 54.56 256 ALA A C 1
ATOM 1984 O O . ALA A 1 256 ? 1.458 -19.600 14.582 1.00 54.56 256 ALA A O 1
#